Protein AF-A0A2P4YSV5-F1 (afdb_monomer_lite)

Sequence (198 aa):
MPSVVLLTTIDPTTNVVPIQNISSQTIAAQAEALELPLCLVAVGLGDEYASALRSGLHDIPKQLARKQKSANIRTQDNDVSTISSLVFGDLHLDDIRAWREQTFGMDYQLRFPIWKKDYVSELLPSLERLCIKTGANIYFSNVDKEHIAFEGSEPLWQIGDMFDWKFVQERNRVDSGQVDLMGECGEFHTCVKFPGMD

InterPro domains:
  IPR014729 Rossmann-like alpha/beta/alpha sandwich fold [G3DSA:3.40.50.620] (1-130)

Organism: NCBI:txid4796

Structure (mmCIF, N/CA/C/O backbone):
data_AF-A0A2P4YSV5-F1
#
_entry.id   AF-A0A2P4YSV5-F1
#
loop_
_atom_site.group_PDB
_atom_site.id
_atom_site.type_symbol
_atom_site.label_atom_id
_atom_site.label_alt_id
_atom_site.label_comp_id
_atom_site.label_asym_id
_atom_site.label_entity_id
_atom_site.label_seq_id
_atom_site.pdbx_PDB_ins_code
_atom_site.Cartn_x
_atom_site.Cartn_y
_atom_site.Cartn_z
_atom_site.occupancy
_atom_site.B_iso_or_equiv
_atom_site.auth_seq_id
_atom_site.auth_comp_id
_atom_site.auth_asym_id
_atom_site.auth_atom_id
_atom_site.pdbx_PDB_model_num
ATOM 1 N N . MET A 1 1 ? -20.558 2.960 15.926 1.00 51.59 1 MET A N 1
ATOM 2 C CA . MET A 1 1 ? -19.144 3.184 15.556 1.00 51.59 1 MET A CA 1
ATOM 3 C C . MET A 1 1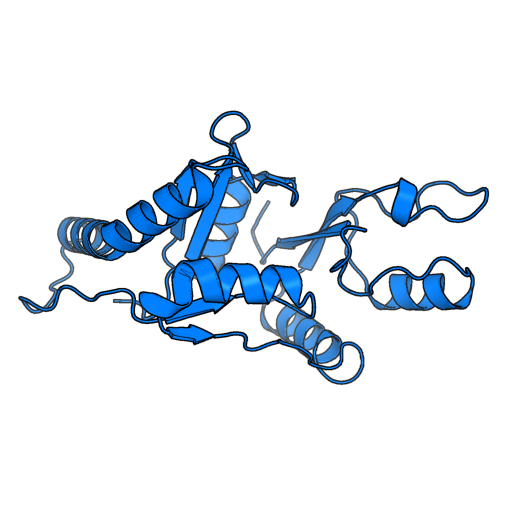 ? -18.992 2.893 14.073 1.00 51.59 1 MET A C 1
ATOM 5 O O . MET A 1 1 ? -19.746 2.044 13.604 1.00 51.59 1 MET A O 1
ATOM 9 N N . PRO A 1 2 ? -18.106 3.581 13.332 1.00 57.25 2 PRO A N 1
ATOM 10 C CA . PRO A 1 2 ? -17.773 3.155 11.975 1.00 57.25 2 PRO A CA 1
ATOM 11 C C . PRO A 1 2 ? -17.315 1.693 12.013 1.00 57.25 2 PRO A C 1
ATOM 13 O O . PRO A 1 2 ? -16.593 1.290 12.924 1.00 57.25 2 PRO A O 1
ATOM 16 N N . SER A 1 3 ? -17.780 0.891 11.057 1.00 83.25 3 SER A N 1
ATOM 17 C CA . SER A 1 3 ? -17.454 -0.538 10.964 1.00 83.25 3 SER A CA 1
ATOM 18 C C . SER A 1 3 ? -16.031 -0.797 10.462 1.00 83.25 3 SER A C 1
ATOM 20 O O . SER A 1 3 ? -15.619 -1.948 10.359 1.00 83.25 3 SER A O 1
ATOM 22 N N . VAL A 1 4 ? -15.302 0.264 10.109 1.00 91.31 4 VAL A N 1
ATOM 23 C CA . VAL A 1 4 ? -13.966 0.226 9.520 1.00 91.31 4 VAL A CA 1
ATOM 24 C C . VAL A 1 4 ? -13.093 1.265 10.214 1.00 91.31 4 VAL A C 1
ATOM 26 O O . VAL A 1 4 ? -13.538 2.375 10.507 1.00 91.31 4 VAL A O 1
ATOM 29 N N . VAL A 1 5 ? -11.848 0.881 10.469 1.00 94.06 5 VAL A N 1
ATOM 30 C CA . VAL A 1 5 ? -10.780 1.723 11.006 1.00 94.06 5 VAL A CA 1
ATOM 31 C C . VAL A 1 5 ? -9.558 1.489 10.134 1.00 94.06 5 VAL A C 1
ATOM 33 O O . VAL A 1 5 ? -9.259 0.345 9.793 1.00 94.06 5 VAL A O 1
ATOM 36 N N . LEU A 1 6 ? -8.857 2.562 9.786 1.00 96.25 6 LEU A N 1
ATOM 37 C CA . LEU A 1 6 ? -7.568 2.488 9.116 1.00 96.25 6 LEU A CA 1
ATOM 38 C C . LEU A 1 6 ? -6.472 2.294 10.165 1.00 96.25 6 LEU A C 1
ATOM 40 O O . LEU A 1 6 ? -6.473 2.966 11.198 1.00 96.25 6 LEU A O 1
ATOM 44 N N . LEU A 1 7 ? -5.536 1.387 9.900 1.00 95.94 7 LEU A N 1
ATOM 45 C CA . LEU A 1 7 ? -4.334 1.207 10.706 1.00 95.94 7 LEU A CA 1
ATOM 46 C C . LEU A 1 7 ? -3.116 1.327 9.801 1.00 95.94 7 LEU A C 1
ATOM 48 O O . LEU A 1 7 ? -3.023 0.616 8.803 1.00 95.94 7 LEU A O 1
ATOM 52 N N . THR A 1 8 ? -2.174 2.179 10.193 1.00 96.19 8 THR A N 1
ATOM 53 C CA . THR A 1 8 ? -0.913 2.364 9.471 1.00 96.19 8 THR A CA 1
ATOM 54 C C . THR A 1 8 ? 0.250 2.320 10.449 1.00 96.19 8 THR A C 1
ATOM 56 O O . THR A 1 8 ? 0.226 2.987 11.486 1.00 96.19 8 THR A O 1
ATOM 59 N N . THR A 1 9 ? 1.284 1.549 10.118 1.00 95.12 9 THR A N 1
ATOM 60 C CA . THR A 1 9 ? 2.558 1.593 10.838 1.00 95.12 9 THR A CA 1
ATOM 61 C C . THR A 1 9 ? 3.448 2.700 10.306 1.00 95.12 9 THR A C 1
ATOM 63 O O . THR A 1 9 ? 3.603 2.834 9.092 1.00 95.12 9 THR A O 1
ATOM 66 N N . ILE A 1 10 ? 4.053 3.460 11.212 1.00 96.06 10 ILE A N 1
ATOM 67 C CA . ILE A 1 10 ? 4.983 4.542 10.890 1.00 96.06 10 ILE A CA 1
ATOM 68 C C . ILE A 1 10 ? 6.315 4.297 11.588 1.00 96.06 10 ILE A C 1
ATOM 70 O O . ILE A 1 10 ? 6.347 3.870 12.744 1.00 96.06 10 ILE A O 1
ATOM 74 N N . ASP A 1 11 ? 7.411 4.593 10.901 1.00 94.56 11 ASP A N 1
ATOM 75 C CA . ASP A 1 11 ? 8.726 4.577 11.520 1.00 94.56 11 ASP A CA 1
ATOM 76 C C . ASP A 1 11 ? 8.809 5.700 12.577 1.00 94.56 11 ASP A C 1
ATOM 78 O O . ASP A 1 11 ? 8.516 6.860 12.268 1.00 94.56 11 ASP A O 1
ATOM 82 N N . PRO A 1 12 ? 9.192 5.393 13.830 1.00 92.69 12 PRO A N 1
ATOM 83 C CA . PRO A 1 12 ? 9.172 6.366 14.922 1.00 92.69 12 PRO A CA 1
ATOM 84 C C . PRO A 1 12 ? 10.220 7.478 14.781 1.00 92.69 12 PRO A C 1
ATOM 86 O O . PRO A 1 12 ? 10.097 8.509 15.440 1.00 92.69 12 PRO A O 1
ATOM 89 N N . THR A 1 13 ? 11.247 7.284 13.950 1.00 92.50 13 THR A N 1
ATOM 90 C CA . THR A 1 13 ? 12.349 8.240 13.780 1.00 92.50 13 THR A CA 1
ATOM 91 C C . THR A 1 13 ? 12.052 9.221 12.654 1.00 92.50 13 THR A C 1
ATOM 93 O O . THR A 1 13 ? 12.273 10.422 12.785 1.00 92.50 13 THR A O 1
ATOM 96 N N . THR A 1 14 ? 11.546 8.707 11.538 1.00 94.06 14 THR A N 1
ATOM 97 C CA . THR A 1 14 ? 11.330 9.458 10.295 1.00 94.06 14 THR A CA 1
ATOM 98 C C . THR A 1 14 ? 9.883 9.907 10.116 1.00 94.06 14 THR A C 1
ATOM 100 O O . THR A 1 14 ? 9.626 10.820 9.336 1.00 94.06 14 THR A O 1
ATOM 103 N N . ASN A 1 15 ? 8.942 9.318 10.864 1.00 94.25 15 ASN A N 1
ATOM 104 C CA . ASN A 1 15 ? 7.512 9.623 10.814 1.00 94.25 15 ASN A CA 1
ATOM 105 C C . ASN A 1 15 ? 6.882 9.386 9.422 1.00 94.25 15 ASN A C 1
ATOM 107 O O . ASN A 1 15 ? 5.919 10.054 9.029 1.00 94.25 15 ASN A O 1
ATOM 111 N N . VAL A 1 16 ? 7.427 8.417 8.680 1.00 95.75 16 VAL A N 1
ATOM 112 C CA . VAL A 1 16 ? 6.911 7.958 7.382 1.00 95.75 16 VAL A CA 1
ATOM 113 C C . VAL A 1 16 ? 6.516 6.486 7.446 1.00 95.75 16 VAL A C 1
ATOM 115 O O . VAL A 1 16 ? 6.988 5.734 8.299 1.00 95.75 16 VAL A O 1
ATOM 118 N N . VAL A 1 17 ? 5.657 6.059 6.526 1.00 96.19 17 VAL A N 1
ATOM 119 C CA . VAL A 1 17 ? 5.377 4.644 6.277 1.00 96.19 17 VAL A CA 1
ATOM 120 C C . VAL A 1 17 ? 6.639 4.003 5.688 1.00 96.19 17 VAL A C 1
ATOM 122 O O . VAL A 1 17 ? 7.075 4.439 4.613 1.00 96.19 17 VAL A O 1
ATOM 125 N N . PRO A 1 18 ? 7.237 2.992 6.352 1.00 92.88 18 PRO A N 1
ATOM 126 C CA . PRO A 1 18 ? 8.415 2.305 5.832 1.00 92.88 18 PRO A CA 1
ATOM 127 C C . PRO A 1 18 ? 8.166 1.772 4.422 1.00 92.88 18 PRO A C 1
ATOM 129 O O . PRO A 1 18 ? 7.051 1.350 4.114 1.00 92.88 18 PRO A O 1
ATOM 132 N N . ILE A 1 19 ? 9.206 1.769 3.582 1.00 91.56 19 ILE A N 1
ATOM 133 C CA . ILE A 1 19 ? 9.193 1.297 2.183 1.00 91.56 19 ILE A CA 1
ATOM 134 C C . ILE A 1 19 ? 8.378 2.201 1.233 1.00 91.56 19 ILE A C 1
ATOM 136 O O . ILE A 1 19 ? 8.881 2.598 0.186 1.00 91.56 19 ILE A O 1
ATOM 140 N N . GLN A 1 20 ? 7.164 2.607 1.608 1.00 94.69 20 GLN A N 1
ATOM 141 C CA . GLN A 1 20 ? 6.284 3.426 0.763 1.00 94.69 20 GLN A CA 1
ATOM 142 C C . GLN A 1 20 ? 6.668 4.911 0.734 1.00 94.69 20 GLN A C 1
ATOM 144 O O . GLN A 1 20 ? 6.271 5.616 -0.192 1.00 94.69 20 GLN A O 1
ATOM 149 N N . ASN A 1 21 ? 7.428 5.382 1.731 1.00 95.62 21 ASN A N 1
ATOM 150 C CA . ASN A 1 21 ? 7.896 6.767 1.851 1.00 95.62 21 ASN A CA 1
ATOM 151 C C . ASN A 1 21 ? 6.750 7.804 1.870 1.00 95.62 21 ASN A C 1
ATOM 153 O O . ASN A 1 21 ? 6.811 8.857 1.240 1.00 95.62 21 ASN A O 1
ATOM 157 N N . ILE A 1 22 ? 5.674 7.493 2.599 1.00 97.31 22 ILE A N 1
ATOM 158 C CA . ILE A 1 22 ? 4.504 8.371 2.752 1.00 97.31 22 ILE A CA 1
ATOM 159 C C . ILE A 1 22 ? 4.507 8.964 4.160 1.00 97.31 22 ILE A C 1
ATOM 161 O O . ILE A 1 22 ? 4.589 8.226 5.138 1.00 97.31 22 ILE A O 1
ATOM 165 N N . SER A 1 23 ? 4.400 10.288 4.284 1.00 96.62 23 SER A N 1
ATOM 166 C CA . SER A 1 23 ? 4.373 10.951 5.595 1.00 96.62 23 SER A CA 1
ATOM 167 C C . SER A 1 23 ? 3.112 10.600 6.393 1.00 96.62 23 SER A C 1
ATOM 169 O O . SER A 1 23 ? 2.032 10.420 5.821 1.00 96.62 23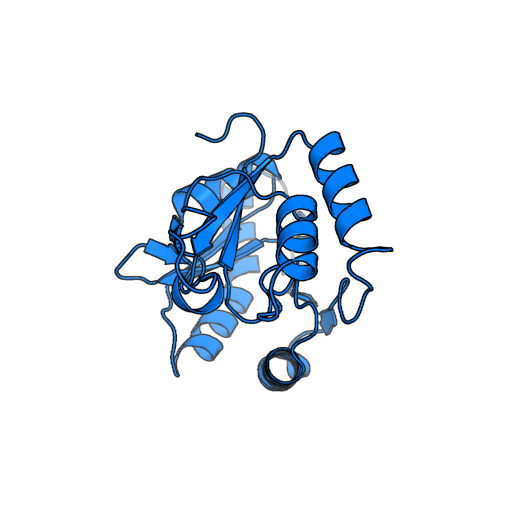 SER A O 1
ATOM 171 N N . SER A 1 24 ? 3.208 10.556 7.723 1.00 96.56 24 SER A N 1
ATOM 172 C CA . SER A 1 24 ? 2.028 10.328 8.567 1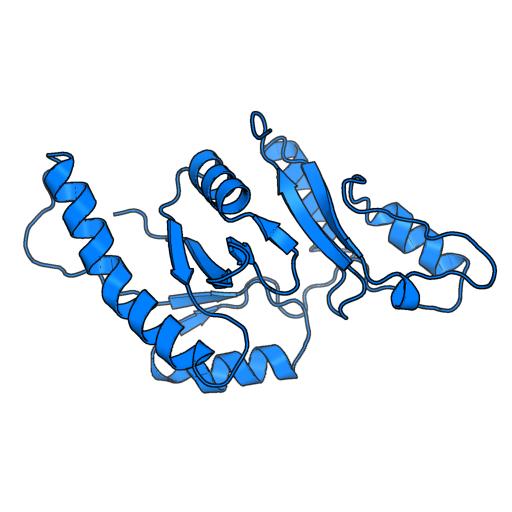.00 96.56 24 SER A CA 1
ATOM 173 C C . SER A 1 24 ? 0.968 11.430 8.435 1.00 96.56 24 SER A C 1
ATOM 175 O O . SER A 1 24 ? -0.220 11.148 8.590 1.00 96.56 24 SER A O 1
ATOM 177 N N . GLN A 1 25 ? 1.362 12.657 8.074 1.00 96.88 25 GLN A N 1
ATOM 178 C CA . GLN A 1 25 ? 0.440 13.750 7.753 1.00 96.88 25 GLN A CA 1
ATOM 179 C C . GLN A 1 25 ? -0.386 13.436 6.504 1.00 96.88 25 GLN A C 1
ATOM 181 O O . GLN A 1 25 ? -1.600 13.625 6.510 1.00 96.88 25 GLN A O 1
ATOM 186 N N . THR A 1 26 ? 0.245 12.898 5.457 1.00 97.56 26 THR A N 1
ATOM 187 C CA . THR A 1 26 ? -0.464 12.467 4.246 1.00 97.56 26 THR A CA 1
ATOM 188 C C . THR A 1 26 ? -1.445 11.336 4.555 1.00 97.56 26 THR A C 1
ATOM 190 O O . THR A 1 26 ? -2.587 11.389 4.110 1.00 97.56 26 THR A O 1
ATOM 193 N N . ILE A 1 27 ? -1.046 10.354 5.372 1.00 97.94 27 ILE A N 1
ATOM 194 C CA . ILE A 1 27 ? -1.937 9.269 5.821 1.00 97.94 27 ILE A CA 1
ATOM 195 C C . ILE A 1 27 ? -3.130 9.823 6.620 1.00 97.94 27 ILE A C 1
ATOM 197 O O . ILE A 1 27 ? -4.265 9.384 6.432 1.00 97.94 27 ILE A O 1
ATOM 201 N N . ALA A 1 28 ? -2.901 10.807 7.495 1.00 97.12 28 ALA A N 1
ATOM 202 C CA . ALA A 1 28 ? -3.970 11.469 8.240 1.00 97.12 28 ALA A CA 1
ATOM 203 C C . ALA A 1 28 ? -4.951 12.202 7.313 1.00 97.12 28 ALA A C 1
ATOM 205 O O . ALA A 1 28 ? -6.159 12.045 7.473 1.00 97.12 28 ALA A O 1
ATOM 206 N N . ALA A 1 29 ? -4.443 12.918 6.309 1.00 97.56 29 ALA A N 1
ATOM 207 C CA . ALA A 1 29 ? -5.268 13.602 5.316 1.00 97.56 29 ALA A CA 1
ATOM 208 C C . ALA A 1 29 ? -6.087 12.619 4.454 1.00 97.56 29 ALA A C 1
ATOM 210 O O . ALA A 1 29 ? -7.253 12.878 4.169 1.00 97.56 29 ALA A O 1
ATOM 211 N N . GLN A 1 30 ? -5.532 11.451 4.102 1.00 97.75 30 GLN A N 1
ATOM 212 C CA . GLN A 1 30 ? -6.290 10.385 3.429 1.00 97.75 30 GLN A CA 1
ATOM 213 C C . GLN A 1 30 ? -7.440 9.869 4.299 1.00 97.75 30 GLN A C 1
ATOM 215 O O . GLN A 1 30 ? -8.551 9.674 3.809 1.00 97.75 30 GLN A O 1
ATOM 220 N N . ALA A 1 31 ? -7.184 9.641 5.589 1.00 96.75 31 ALA A N 1
ATOM 221 C CA . ALA A 1 31 ? -8.209 9.180 6.518 1.00 96.75 31 ALA A CA 1
ATOM 222 C C . ALA A 1 31 ? -9.321 10.221 6.720 1.00 96.75 31 ALA A C 1
ATOM 224 O O . ALA A 1 31 ? -10.493 9.852 6.765 1.00 96.75 31 ALA A O 1
ATOM 225 N N . GLU A 1 32 ? -8.960 11.505 6.792 1.00 95.75 32 GLU A N 1
ATOM 226 C CA . GLU A 1 32 ? -9.906 12.620 6.866 1.00 95.75 32 GLU A CA 1
ATOM 227 C C . GLU A 1 32 ? -10.773 12.711 5.607 1.00 95.75 32 GLU A C 1
ATOM 229 O O . GLU A 1 32 ? -11.995 12.748 5.720 1.00 95.75 32 GLU A O 1
ATOM 234 N N . ALA A 1 33 ? -10.169 12.638 4.417 1.00 95.94 33 ALA A N 1
ATOM 235 C CA . ALA A 1 33 ? -10.897 12.648 3.146 1.00 95.94 33 ALA A CA 1
ATOM 236 C C . ALA A 1 33 ? -11.856 11.453 2.982 1.00 95.94 33 ALA A C 1
ATOM 238 O O . ALA A 1 33 ? -12.863 11.551 2.283 1.00 95.94 33 ALA A O 1
ATOM 239 N N . LEU A 1 34 ? -11.550 10.322 3.625 1.00 94.25 34 LEU A N 1
ATOM 240 C CA . LEU A 1 34 ? -12.406 9.133 3.663 1.00 94.25 34 LEU A CA 1
ATOM 241 C C . LEU A 1 34 ? -13.424 9.146 4.813 1.00 94.25 34 LEU A C 1
ATOM 243 O O . LEU A 1 34 ? -14.246 8.234 4.893 1.00 94.25 34 LEU A O 1
ATOM 247 N N . GLU A 1 35 ? -13.355 10.132 5.711 1.00 93.31 35 GLU A N 1
ATOM 248 C CA . GLU A 1 35 ? -14.136 10.203 6.951 1.00 93.31 35 GLU A CA 1
ATOM 249 C C . GLU A 1 35 ? -13.997 8.937 7.824 1.00 93.31 35 GLU A C 1
ATOM 251 O O . GLU A 1 35 ? -14.926 8.509 8.519 1.00 93.31 35 GLU A O 1
ATOM 256 N N . LEU A 1 36 ? -12.814 8.314 7.800 1.00 93.44 36 LEU A N 1
ATOM 257 C CA . LEU A 1 36 ? -12.521 7.092 8.543 1.00 93.44 36 LEU A CA 1
ATOM 258 C C . LEU A 1 36 ? -11.615 7.371 9.748 1.00 93.44 36 LEU A C 1
ATOM 260 O O . LEU A 1 36 ? -10.677 8.165 9.663 1.00 93.44 36 LEU A O 1
ATOM 264 N N . PRO A 1 37 ? -11.819 6.682 10.886 1.00 92.81 37 PRO A N 1
ATOM 265 C CA . PRO A 1 37 ? -10.862 6.743 11.977 1.00 92.81 37 PRO A CA 1
ATOM 266 C C . PRO A 1 37 ? -9.522 6.144 11.558 1.00 92.81 37 PRO A C 1
ATOM 268 O O . PRO A 1 37 ? -9.478 5.080 10.942 1.00 92.81 37 PRO A O 1
ATOM 271 N N . LEU A 1 38 ? -8.442 6.786 11.993 1.00 94.44 38 LEU A N 1
ATOM 272 C CA . LEU A 1 38 ? -7.074 6.334 11.784 1.00 94.44 38 LEU A CA 1
ATOM 273 C C . LEU A 1 38 ? -6.401 5.989 13.115 1.00 94.44 38 LEU A C 1
ATOM 275 O O . LEU A 1 38 ? -6.441 6.771 14.070 1.00 94.44 38 LEU A O 1
ATOM 279 N N . CYS A 1 39 ? -5.751 4.830 13.147 1.00 94.50 39 CYS A N 1
ATOM 280 C CA . CYS A 1 39 ? -4.812 4.410 14.173 1.00 94.50 39 CYS A CA 1
ATOM 281 C C . CYS A 1 39 ? -3.401 4.375 13.575 1.00 94.50 39 CYS A C 1
ATOM 283 O O . CYS A 1 39 ? -3.129 3.611 12.650 1.00 94.50 39 CYS A O 1
ATOM 285 N N . LEU A 1 40 ? -2.504 5.203 14.106 1.00 94.56 40 LEU A N 1
ATOM 286 C CA . LEU A 1 40 ? -1.087 5.165 13.761 1.00 94.56 40 LEU A CA 1
ATOM 287 C C . LEU A 1 40 ? -0.342 4.360 14.825 1.00 94.56 40 LEU A C 1
ATOM 289 O O . LEU A 1 40 ? -0.434 4.675 16.012 1.00 94.56 40 LEU A O 1
ATOM 293 N N . VAL A 1 41 ? 0.393 3.335 14.401 1.00 94.81 41 VAL A N 1
ATOM 294 C CA . VAL A 1 41 ? 1.236 2.513 15.279 1.00 94.81 41 VAL A CA 1
ATOM 295 C C . VAL A 1 41 ? 2.694 2.845 14.985 1.00 94.81 41 VAL A C 1
ATOM 297 O O . VAL A 1 41 ? 3.177 2.606 13.882 1.00 94.81 41 VAL A O 1
ATOM 300 N N . ALA A 1 42 ? 3.393 3.420 15.961 1.00 93.38 42 ALA A N 1
ATOM 301 C CA . ALA A 1 42 ? 4.804 3.763 15.821 1.00 93.38 42 ALA A CA 1
ATOM 302 C C . ALA A 1 42 ? 5.667 2.506 15.997 1.00 93.38 42 ALA A C 1
ATOM 304 O O . ALA A 1 42 ? 5.888 2.055 17.120 1.00 93.38 42 ALA A O 1
ATOM 305 N N . VAL A 1 43 ? 6.108 1.923 14.884 1.00 92.12 43 VAL A N 1
ATOM 306 C CA . VAL A 1 43 ? 6.979 0.746 14.846 1.00 92.12 43 VAL A CA 1
ATOM 307 C C . VAL A 1 43 ? 7.709 0.694 13.502 1.00 92.12 43 VAL A C 1
ATOM 309 O O . VAL A 1 43 ? 7.098 0.859 12.445 1.00 92.12 43 VAL A O 1
ATOM 312 N N . GLY A 1 44 ? 9.028 0.495 13.549 1.00 81.62 44 GLY A N 1
ATOM 313 C CA . GLY A 1 44 ? 9.847 0.267 12.358 1.00 81.62 44 GLY A CA 1
ATOM 314 C C . GLY A 1 44 ? 9.713 -1.164 11.824 1.00 81.62 44 GLY A C 1
ATOM 315 O O . GLY A 1 44 ? 8.940 -1.973 12.335 1.00 81.62 44 GLY A O 1
ATOM 316 N N . LEU A 1 45 ? 10.492 -1.496 10.795 1.00 80.06 45 LEU A N 1
ATOM 317 C CA . LEU A 1 45 ? 10.629 -2.885 10.343 1.00 80.06 45 LEU A CA 1
ATOM 318 C C . LEU A 1 45 ? 11.475 -3.681 11.353 1.00 80.06 45 LEU A C 1
ATOM 320 O O . LEU A 1 45 ? 12.462 -3.158 11.867 1.00 80.06 45 LEU A O 1
ATOM 324 N N . GLY A 1 46 ? 11.110 -4.938 11.621 1.00 85.69 46 GLY A N 1
ATOM 325 C CA . GLY A 1 46 ? 11.895 -5.841 12.473 1.00 85.69 46 GLY A CA 1
ATOM 326 C C . GLY A 1 46 ? 11.060 -6.719 13.405 1.00 85.69 46 GLY A C 1
ATOM 327 O O . GLY A 1 46 ? 9.837 -6.802 13.284 1.00 85.69 46 GLY A O 1
ATOM 328 N N . ASP A 1 47 ? 11.738 -7.363 14.356 1.00 83.88 47 ASP A N 1
ATOM 329 C CA . ASP A 1 47 ? 11.173 -8.411 15.222 1.00 83.88 47 ASP A CA 1
ATOM 330 C C . ASP A 1 47 ? 10.007 -7.930 16.107 1.00 83.88 47 ASP A C 1
ATOM 332 O O . ASP A 1 47 ? 9.113 -8.702 16.456 1.00 83.88 47 ASP A O 1
ATOM 336 N N . GLU A 1 48 ? 9.973 -6.638 16.440 1.00 89.06 48 GLU A N 1
ATOM 337 C CA . GLU A 1 48 ? 8.919 -6.033 17.264 1.00 89.06 48 GLU A CA 1
ATOM 338 C C . GLU A 1 48 ? 7.642 -5.699 16.476 1.00 89.06 48 GLU A C 1
ATOM 340 O O . GLU A 1 48 ? 6.610 -5.377 17.068 1.00 89.06 48 GLU A O 1
ATOM 345 N N . TYR A 1 49 ? 7.666 -5.801 15.142 1.00 90.19 49 TYR A N 1
ATOM 346 C CA . TYR A 1 49 ? 6.559 -5.375 14.284 1.00 90.19 49 TYR A CA 1
ATOM 347 C C . TYR A 1 49 ? 5.234 -6.050 14.669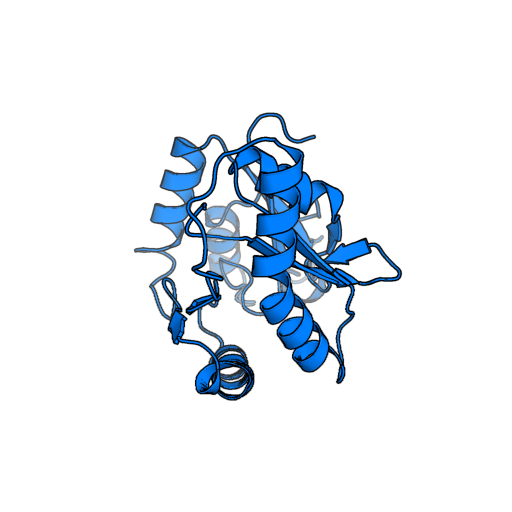 1.00 90.19 49 TYR A C 1
ATOM 349 O O . TYR A 1 49 ? 4.232 -5.390 14.953 1.00 90.19 49 TYR A O 1
ATOM 357 N N . ALA A 1 50 ? 5.225 -7.383 14.750 1.00 91.38 50 ALA A N 1
ATOM 358 C CA . ALA A 1 50 ? 4.005 -8.139 15.021 1.00 91.38 50 ALA A CA 1
ATOM 359 C C . ALA A 1 50 ? 3.439 -7.885 16.430 1.00 91.38 50 ALA A C 1
ATOM 361 O O . ALA A 1 50 ? 2.219 -7.829 16.606 1.00 91.38 50 ALA A O 1
ATOM 362 N N . SER A 1 51 ? 4.297 -7.731 17.445 1.00 92.62 51 SER A N 1
ATOM 363 C CA . SER A 1 51 ? 3.852 -7.468 18.820 1.00 92.62 51 SER A CA 1
ATOM 364 C C . SER A 1 51 ? 3.277 -6.054 18.960 1.00 92.62 51 SER A C 1
ATOM 366 O O . SER A 1 51 ? 2.238 -5.876 19.608 1.00 92.62 51 SER A O 1
ATOM 368 N N . ALA A 1 52 ? 3.874 -5.069 18.282 1.00 92.69 52 ALA A N 1
ATOM 369 C CA . ALA A 1 52 ? 3.364 -3.705 18.219 1.00 92.69 52 ALA A CA 1
ATOM 370 C C . ALA A 1 52 ? 1.993 -3.636 17.527 1.00 92.69 52 ALA A C 1
ATOM 372 O O . ALA A 1 52 ? 1.071 -3.026 18.073 1.00 92.69 52 ALA A O 1
ATOM 373 N N . LEU A 1 53 ? 1.809 -4.318 16.386 1.00 93.19 53 LEU A N 1
ATOM 374 C CA . LEU A 1 53 ? 0.501 -4.379 15.717 1.00 93.19 53 LEU A CA 1
ATOM 375 C C . LEU A 1 53 ? -0.571 -5.009 16.604 1.00 93.19 53 LEU A C 1
ATOM 377 O O . LEU A 1 53 ? -1.665 -4.458 16.702 1.00 93.19 53 LEU A O 1
ATOM 381 N N . ARG A 1 54 ? -0.279 -6.135 17.271 1.00 93.31 54 ARG A N 1
ATOM 382 C CA . ARG A 1 54 ? -1.251 -6.774 18.177 1.00 93.31 54 ARG A CA 1
ATOM 383 C C . ARG A 1 54 ? -1.673 -5.833 19.304 1.00 93.31 54 ARG A C 1
ATOM 385 O O . ARG A 1 54 ? -2.859 -5.748 19.617 1.00 93.31 54 ARG A O 1
ATOM 392 N N . SER A 1 55 ? -0.716 -5.098 19.865 1.00 91.75 55 SER A N 1
ATOM 393 C CA . SER A 1 55 ? -0.982 -4.110 20.914 1.00 91.75 55 SER A CA 1
ATOM 394 C C . SER A 1 55 ? -1.854 -2.964 20.387 1.00 91.75 55 SER A C 1
ATOM 396 O O . SER A 1 55 ? -2.865 -2.625 21.001 1.00 91.75 55 SER A O 1
ATOM 398 N N . GLY A 1 56 ? -1.532 -2.435 19.200 1.00 91.81 56 GLY A N 1
ATOM 399 C CA . GLY A 1 56 ? -2.329 -1.406 18.529 1.00 91.81 56 GLY A CA 1
ATOM 400 C C . GLY A 1 56 ? -3.768 -1.853 18.252 1.00 91.81 56 GLY A C 1
ATOM 401 O O . GLY A 1 56 ? -4.712 -1.158 18.623 1.00 91.81 56 GLY A O 1
ATOM 402 N N . LEU A 1 57 ? -3.949 -3.044 17.672 1.00 92.81 57 LEU A N 1
ATOM 403 C CA . LEU A 1 57 ? -5.262 -3.628 17.367 1.00 92.81 57 LEU A CA 1
ATOM 404 C C . LEU A 1 57 ? -6.132 -3.811 18.617 1.00 92.81 57 LEU A C 1
ATOM 406 O O . LEU A 1 57 ? -7.321 -3.490 18.592 1.00 92.81 57 LEU A O 1
ATOM 410 N N . HIS A 1 58 ? -5.540 -4.273 19.719 1.00 90.62 58 HIS A N 1
ATOM 411 C CA . HIS A 1 58 ? -6.236 -4.428 20.996 1.00 90.62 58 HIS A CA 1
ATOM 412 C C . HIS A 1 58 ? -6.691 -3.085 21.597 1.00 90.62 58 HIS A C 1
ATOM 414 O O . HIS A 1 58 ? -7.738 -3.009 22.250 1.00 90.62 58 HIS A O 1
ATOM 420 N N . ASP A 1 59 ? -5.934 -2.010 21.371 1.00 89.38 59 ASP A N 1
ATOM 421 C CA . ASP A 1 59 ? -6.207 -0.706 21.973 1.00 89.38 59 ASP A CA 1
ATOM 422 C C . ASP A 1 59 ? -7.162 0.174 21.150 1.00 89.38 59 ASP A C 1
ATOM 424 O O . ASP A 1 59 ? -7.818 1.050 21.728 1.00 89.38 59 ASP A O 1
ATOM 428 N N . ILE A 1 60 ? -7.314 -0.077 19.841 1.00 89.94 60 ILE A N 1
ATOM 429 C CA . ILE A 1 60 ? -8.207 0.677 18.938 1.00 89.94 60 ILE A CA 1
ATOM 430 C C . ILE A 1 60 ? -9.620 0.866 19.520 1.00 89.94 60 ILE A C 1
ATOM 432 O O . ILE A 1 60 ? -10.053 2.020 19.636 1.00 89.94 60 ILE A O 1
ATOM 436 N N . PRO A 1 61 ? -10.349 -0.187 19.951 1.00 86.94 61 PRO A N 1
ATOM 437 C CA . PRO A 1 61 ? -11.691 -0.028 20.512 1.00 86.94 61 PRO A CA 1
ATOM 438 C C . PRO A 1 61 ? -11.763 0.961 21.675 1.00 86.94 61 PRO A C 1
ATOM 440 O O . PRO A 1 61 ? -12.653 1.813 21.744 1.00 86.94 61 PRO A O 1
ATOM 443 N N . LYS A 1 62 ? -10.784 0.885 22.585 1.00 83.81 62 LYS A N 1
ATOM 444 C CA . LYS A 1 62 ? -10.713 1.748 23.768 1.00 83.81 62 LYS A CA 1
ATOM 445 C C . LYS A 1 62 ? -10.426 3.191 23.368 1.00 83.81 62 LYS A C 1
ATOM 447 O O . LYS A 1 62 ? -11.013 4.109 23.943 1.00 83.81 62 LYS A O 1
ATOM 452 N N . GLN A 1 63 ? -9.548 3.404 22.389 1.00 83.00 63 GLN A N 1
ATOM 453 C CA . GLN A 1 63 ? -9.225 4.737 21.877 1.00 83.00 63 GLN A CA 1
ATOM 454 C C . GLN A 1 63 ? -10.440 5.396 21.207 1.00 83.00 63 GLN A C 1
ATOM 456 O O . GLN A 1 63 ? -10.734 6.564 21.477 1.00 83.00 63 GLN A O 1
ATOM 461 N N . LEU A 1 64 ? -11.195 4.645 20.401 1.00 80.88 64 LEU A N 1
ATOM 462 C CA . LEU A 1 64 ? -12.404 5.146 19.742 1.00 80.88 64 LEU A CA 1
ATOM 463 C C . LEU A 1 64 ? -13.519 5.469 20.738 1.00 80.88 64 LEU A C 1
ATOM 465 O O . LEU A 1 64 ? -14.127 6.537 20.648 1.00 80.88 64 LEU A O 1
ATOM 469 N N . ALA A 1 65 ? -13.746 4.598 21.724 1.00 79.12 65 ALA A N 1
ATOM 470 C CA . ALA A 1 65 ? -14.734 4.836 22.772 1.00 79.12 65 ALA A CA 1
ATOM 471 C C . ALA A 1 65 ? -14.407 6.094 23.597 1.00 79.12 65 ALA A C 1
ATOM 473 O O . ALA A 1 65 ? -15.301 6.880 23.914 1.00 79.12 65 ALA A O 1
ATOM 474 N N . ARG A 1 66 ? -13.123 6.330 23.916 1.00 78.62 66 ARG A N 1
ATOM 475 C CA . ARG A 1 66 ? -12.680 7.556 24.606 1.00 78.62 66 ARG A CA 1
ATOM 476 C C . ARG A 1 66 ? -12.971 8.812 23.779 1.00 78.62 66 ARG A C 1
ATOM 478 O O . ARG A 1 66 ? -13.556 9.746 24.319 1.00 78.62 66 ARG A O 1
ATOM 485 N N . LYS A 1 67 ? -12.641 8.818 22.478 1.00 75.44 67 LYS A N 1
ATOM 486 C CA . LYS A 1 67 ? -12.939 9.953 21.580 1.00 75.44 67 LYS A CA 1
ATOM 487 C C . LYS A 1 67 ? -14.444 10.244 21.490 1.00 75.44 67 LYS A C 1
ATOM 489 O O . LYS A 1 67 ? -14.840 11.402 21.557 1.00 75.44 67 LYS A O 1
ATOM 494 N N . GLN A 1 68 ? -15.284 9.210 21.402 1.00 73.56 68 GLN A N 1
ATOM 495 C CA . GLN A 1 68 ? -16.747 9.364 21.338 1.00 73.56 68 GLN A CA 1
ATOM 496 C C . GLN A 1 68 ? -17.336 9.944 22.631 1.00 73.56 68 GLN A C 1
ATOM 498 O O . GLN A 1 68 ? -18.182 10.836 22.567 1.00 73.56 68 GLN A O 1
ATOM 503 N N . LYS A 1 69 ? -16.850 9.496 23.800 1.00 71.31 69 LYS A N 1
ATOM 504 C CA . LYS A 1 69 ? -17.247 10.058 25.102 1.00 71.31 69 LYS A CA 1
ATOM 505 C C . LYS A 1 69 ? -16.867 11.533 25.225 1.00 71.31 69 LYS A C 1
ATOM 507 O O . LYS A 1 69 ? -17.696 12.333 25.643 1.00 71.31 69 LYS A O 1
ATOM 512 N N . SER A 1 70 ? -15.651 11.904 24.819 1.00 71.69 70 SER A N 1
ATOM 513 C CA . SER A 1 70 ? -15.215 13.308 24.804 1.00 71.69 70 SER A CA 1
ATOM 514 C C . SER A 1 70 ? -16.031 14.186 23.846 1.00 71.69 70 SER A C 1
ATOM 516 O O . SER A 1 70 ? -16.149 15.382 24.085 1.00 71.69 70 SER A O 1
ATOM 518 N N . ALA A 1 71 ? -16.631 13.606 22.803 1.00 70.75 71 ALA A N 1
ATOM 519 C CA . ALA A 1 71 ? -17.500 14.303 21.855 1.00 70.75 71 ALA A CA 1
ATOM 520 C C . ALA A 1 71 ? -18.986 14.372 22.286 1.00 70.75 71 ALA A C 1
ATOM 522 O O . ALA A 1 71 ? -19.827 14.771 21.484 1.00 70.75 71 ALA A O 1
ATOM 523 N N . ASN A 1 72 ? -19.339 13.981 23.522 1.00 63.75 72 ASN A N 1
ATOM 524 C CA . ASN A 1 72 ? -20.726 13.907 24.021 1.00 63.75 72 ASN A CA 1
ATOM 525 C C . ASN A 1 72 ? -21.674 13.038 23.163 1.00 63.75 72 ASN A C 1
ATOM 527 O O . ASN A 1 72 ? -22.897 13.201 23.202 1.00 63.75 72 ASN A O 1
ATOM 531 N N . ILE A 1 73 ? -21.137 12.072 22.412 1.00 64.62 73 ILE A N 1
ATOM 532 C CA . ILE A 1 73 ? -21.945 11.132 21.631 1.00 64.62 73 ILE A CA 1
ATOM 533 C C . ILE A 1 73 ? -22.482 10.055 22.583 1.00 64.62 73 ILE A C 1
ATOM 535 O O . ILE A 1 73 ? -21.714 9.310 23.191 1.00 64.62 73 ILE A O 1
ATOM 539 N N . ARG A 1 74 ? -23.814 9.960 22.722 1.00 55.25 74 ARG A N 1
ATOM 540 C CA . ARG A 1 74 ? -24.478 8.907 23.510 1.00 55.25 74 ARG A CA 1
ATOM 541 C C . ARG A 1 74 ? -24.280 7.548 22.836 1.00 55.25 74 ARG A C 1
ATOM 543 O O . ARG A 1 74 ? -24.990 7.211 21.893 1.00 55.25 74 ARG A O 1
ATOM 550 N N . THR A 1 75 ? -23.337 6.758 23.329 1.00 54.22 75 THR A N 1
ATOM 551 C CA . THR A 1 75 ? -23.213 5.334 22.997 1.00 54.22 75 THR A CA 1
ATOM 552 C C . THR A 1 75 ? -24.051 4.520 23.980 1.00 54.22 75 THR A C 1
ATOM 554 O O . THR A 1 75 ? -23.934 4.740 25.185 1.00 54.22 75 THR A O 1
ATOM 557 N N . GLN A 1 76 ? -24.895 3.602 23.495 1.00 54.53 76 GLN A N 1
ATOM 558 C CA . GLN A 1 76 ? -25.513 2.593 24.364 1.00 54.53 76 GLN A CA 1
ATOM 559 C C . GLN A 1 76 ? -24.419 1.798 25.094 1.00 54.53 76 GLN A C 1
ATOM 561 O O . GLN A 1 76 ? -23.386 1.475 24.508 1.00 54.53 76 GLN A O 1
ATOM 566 N N . ASP A 1 77 ? -24.645 1.549 26.383 1.00 48.97 77 ASP A N 1
ATOM 567 C CA . ASP A 1 77 ? -23.721 0.864 27.284 1.00 48.97 77 ASP A CA 1
ATOM 568 C C . ASP A 1 77 ? -23.361 -0.564 26.820 1.00 48.97 77 ASP A C 1
ATOM 570 O O . ASP A 1 77 ? -24.208 -1.316 26.343 1.00 48.97 77 ASP A O 1
ATOM 574 N N . ASN A 1 78 ? -22.109 -0.938 27.111 1.00 47.88 78 ASN A N 1
ATOM 575 C CA . ASN A 1 78 ? -21.599 -2.295 27.374 1.00 47.88 78 ASN A CA 1
ATOM 576 C C . ASN A 1 78 ? -21.177 -3.259 26.257 1.00 47.88 78 ASN A C 1
ATOM 578 O O . ASN A 1 78 ? -20.733 -4.349 26.614 1.00 47.88 78 ASN A O 1
ATOM 582 N N . ASP A 1 79 ? -21.151 -2.889 24.976 1.00 53.56 79 ASP A N 1
ATOM 583 C CA . ASP A 1 79 ? -20.449 -3.726 23.985 1.00 53.56 79 ASP A CA 1
ATOM 584 C C . ASP A 1 79 ? -19.095 -3.106 23.622 1.00 53.56 79 ASP A C 1
ATOM 586 O O . ASP A 1 79 ? -19.005 -2.119 22.885 1.00 53.56 79 ASP A O 1
ATOM 590 N N . VAL A 1 80 ? -18.014 -3.639 24.203 1.00 55.69 80 VAL A N 1
ATOM 591 C CA . VAL A 1 80 ? -16.654 -3.279 23.784 1.00 55.69 80 VAL A CA 1
ATOM 592 C C . VAL A 1 80 ? -16.460 -3.895 22.407 1.00 55.69 80 VAL A C 1
ATOM 594 O O . VAL A 1 80 ? -16.056 -5.047 22.297 1.00 55.69 80 VAL A O 1
ATOM 597 N N . SER A 1 81 ? -16.782 -3.146 21.352 1.00 67.19 81 SER A N 1
ATOM 598 C CA . SER A 1 81 ? -16.624 -3.646 19.987 1.00 67.19 81 SER A CA 1
ATOM 599 C C . SER A 1 81 ? -15.173 -4.037 19.746 1.00 67.19 81 SER A C 1
ATOM 601 O O . SER A 1 81 ? -14.284 -3.195 19.802 1.00 67.19 81 SER A O 1
ATOM 603 N N . THR A 1 82 ? -14.925 -5.316 19.498 1.00 82.25 82 THR A N 1
ATOM 604 C CA . THR A 1 82 ? -13.601 -5.834 19.166 1.00 82.25 82 THR A CA 1
ATOM 605 C C . THR A 1 82 ? -13.352 -5.734 17.664 1.00 82.25 82 THR A C 1
ATOM 607 O O . THR A 1 82 ? -14.283 -5.664 16.858 1.00 82.25 82 THR A O 1
ATOM 610 N N . ILE A 1 83 ? -12.079 -5.727 17.268 1.00 91.44 83 ILE A N 1
ATOM 611 C CA . ILE A 1 83 ? -11.715 -5.904 15.862 1.00 91.44 83 ILE A CA 1
ATOM 612 C C . ILE A 1 83 ? -11.904 -7.382 15.522 1.00 91.44 83 ILE A C 1
ATOM 614 O O . ILE A 1 83 ? -11.223 -8.235 16.080 1.00 91.44 83 ILE A O 1
ATOM 618 N N . SER A 1 84 ? -12.844 -7.688 14.630 1.00 92.00 84 SER A N 1
ATOM 619 C CA . SER A 1 84 ? -13.159 -9.067 14.231 1.00 92.00 84 SER A CA 1
ATOM 620 C C . SER A 1 84 ? -12.425 -9.515 12.969 1.00 92.00 84 SER A C 1
ATOM 622 O O . SER A 1 84 ? -12.265 -10.712 12.731 1.00 92.00 84 SER A O 1
ATOM 624 N N . SER A 1 85 ? -12.014 -8.570 12.121 1.00 95.31 85 SER A N 1
ATOM 625 C CA . SER A 1 85 ? -11.407 -8.856 10.824 1.00 95.31 85 SER A CA 1
ATOM 626 C C . SER A 1 85 ? -10.277 -7.890 10.498 1.00 95.31 85 SER A C 1
ATOM 628 O O . SER A 1 85 ? -10.366 -6.705 10.815 1.00 95.31 85 SER A O 1
ATOM 630 N N . LEU A 1 86 ? -9.262 -8.396 9.797 1.00 97.31 86 LEU A N 1
ATOM 631 C CA . LEU A 1 86 ? -8.211 -7.598 9.168 1.00 97.31 86 LEU A CA 1
ATOM 632 C C . LEU A 1 86 ? -8.347 -7.705 7.650 1.00 97.31 86 LEU A C 1
ATOM 634 O O . LEU A 1 86 ? -8.535 -8.800 7.118 1.00 97.31 86 LEU A O 1
ATOM 638 N N . VAL A 1 87 ? -8.268 -6.571 6.959 1.00 98.00 87 VAL A N 1
ATOM 639 C CA . VAL A 1 87 ? -8.375 -6.496 5.498 1.00 98.00 87 VAL A CA 1
ATOM 640 C C . VAL A 1 87 ? -7.036 -6.037 4.940 1.00 98.00 87 VAL A C 1
ATOM 642 O O . VAL A 1 87 ? -6.550 -4.977 5.326 1.00 98.00 87 VAL A O 1
ATOM 645 N N . PHE A 1 88 ? -6.457 -6.817 4.031 1.00 97.81 88 PHE A N 1
ATOM 646 C CA . PHE A 1 88 ? -5.173 -6.514 3.404 1.00 97.81 88 PHE A CA 1
ATOM 647 C C . PHE A 1 88 ? -5.335 -6.290 1.904 1.00 97.81 88 PHE A C 1
ATOM 649 O O . PHE A 1 88 ? -6.104 -6.988 1.242 1.00 97.81 88 PHE A O 1
ATOM 656 N N . GLY A 1 89 ? -4.593 -5.318 1.379 1.00 96.12 89 GLY A N 1
ATOM 657 C CA . GLY A 1 89 ? -4.527 -5.000 -0.047 1.00 96.12 89 GLY A CA 1
ATOM 658 C C . GLY A 1 89 ? -3.498 -5.828 -0.818 1.00 96.12 89 GLY A C 1
ATOM 659 O O . GLY A 1 89 ? -2.992 -5.332 -1.812 1.00 96.12 89 GLY A O 1
ATOM 660 N N . ASP A 1 90 ? -3.151 -7.030 -0.352 1.00 97.62 90 ASP A N 1
ATOM 661 C CA . ASP A 1 90 ? -2.148 -7.878 -1.011 1.00 97.62 90 ASP A CA 1
ATOM 662 C C . ASP A 1 90 ? -2.637 -8.315 -2.403 1.00 97.62 90 ASP A C 1
ATOM 664 O O . ASP A 1 90 ? -3.797 -8.732 -2.546 1.00 97.62 90 ASP A O 1
ATOM 668 N N . LEU A 1 91 ? -1.758 -8.254 -3.410 1.00 97.56 91 LEU A N 1
ATOM 669 C CA . LEU A 1 91 ? -2.115 -8.547 -4.798 1.00 97.56 91 LEU A CA 1
ATOM 670 C C . LEU A 1 91 ? -1.839 -10.009 -5.140 1.00 97.56 91 LEU A C 1
ATOM 672 O O . LEU A 1 91 ? -2.779 -10.730 -5.492 1.00 97.56 91 LEU A O 1
ATOM 676 N N . HIS A 1 92 ? -0.590 -10.475 -5.024 1.00 97.00 92 HIS A N 1
ATOM 677 C CA . HIS A 1 92 ? -0.255 -11.853 -5.422 1.00 97.00 92 HIS A CA 1
ATOM 678 C C . HIS A 1 92 ? 0.952 -12.510 -4.737 1.00 97.00 92 HIS A C 1
ATOM 680 O O . HIS A 1 92 ? 1.125 -13.717 -4.923 1.00 97.00 92 HIS A O 1
ATOM 686 N N . LEU A 1 93 ? 1.721 -11.799 -3.903 1.00 97.31 93 LEU A N 1
ATOM 687 C CA . LEU A 1 93 ? 2.896 -12.365 -3.222 1.00 97.31 93 LEU A CA 1
ATOM 688 C C . LEU A 1 93 ? 2.528 -13.397 -2.146 1.00 97.31 93 LEU A C 1
ATOM 690 O O . LEU A 1 93 ? 2.060 -13.064 -1.050 1.00 97.31 93 LEU A O 1
ATOM 694 N N . ASP A 1 94 ? 2.700 -14.681 -2.483 1.00 97.62 94 ASP A N 1
ATOM 695 C CA . ASP A 1 94 ? 2.292 -15.818 -1.645 1.00 97.62 94 ASP A CA 1
ATOM 696 C C . ASP A 1 94 ? 3.014 -15.831 -0.281 1.00 97.62 94 ASP A C 1
ATOM 698 O O . ASP A 1 94 ? 2.409 -16.198 0.727 1.00 97.62 94 ASP A O 1
ATOM 702 N N . ASP A 1 95 ? 4.271 -15.390 -0.217 1.00 97.31 95 ASP A N 1
ATOM 703 C CA . ASP A 1 95 ? 5.066 -15.308 1.013 1.00 97.31 95 ASP A CA 1
ATOM 704 C C . ASP A 1 95 ? 4.546 -14.234 1.982 1.00 97.31 95 ASP A C 1
ATOM 706 O O . ASP A 1 95 ? 4.374 -14.512 3.173 1.00 97.31 95 ASP A O 1
ATOM 710 N N . ILE A 1 96 ? 4.209 -13.043 1.478 1.00 95.12 96 ILE A N 1
ATOM 711 C CA . ILE A 1 96 ? 3.610 -11.963 2.273 1.00 95.12 96 ILE A CA 1
ATOM 712 C C . ILE A 1 96 ? 2.266 -12.407 2.841 1.00 95.12 96 ILE A C 1
ATOM 714 O O . ILE A 1 96 ? 2.011 -12.264 4.043 1.00 95.12 96 ILE A O 1
ATOM 718 N N . ARG A 1 97 ? 1.416 -13.009 2.006 1.00 97.50 97 ARG A N 1
ATOM 719 C CA . ARG A 1 97 ? 0.124 -13.517 2.464 1.00 97.50 97 ARG A CA 1
ATOM 720 C C . ARG A 1 97 ? 0.290 -14.612 3.521 1.00 97.50 97 ARG A C 1
ATOM 722 O O . ARG A 1 97 ? -0.373 -14.548 4.559 1.00 97.50 97 ARG A O 1
ATOM 729 N N . ALA A 1 98 ? 1.170 -15.588 3.288 1.00 98.06 98 ALA A N 1
ATOM 730 C CA . ALA A 1 98 ? 1.436 -16.670 4.234 1.00 98.06 98 ALA A CA 1
ATOM 731 C C . ALA A 1 98 ? 1.935 -16.128 5.581 1.00 98.06 98 ALA A C 1
ATOM 733 O O . ALA A 1 98 ? 1.469 -16.563 6.637 1.00 98.06 98 ALA A O 1
ATOM 734 N N . TRP A 1 99 ? 2.814 -15.122 5.556 1.00 96.38 99 TRP A N 1
ATOM 735 C CA . TRP A 1 99 ? 3.270 -14.444 6.764 1.00 96.38 99 TRP A CA 1
ATOM 736 C C . TRP A 1 99 ? 2.109 -13.793 7.529 1.00 96.38 99 TRP A C 1
ATOM 738 O O . TRP A 1 99 ? 2.021 -13.941 8.752 1.00 96.38 99 TRP A O 1
ATOM 748 N N . ARG A 1 100 ? 1.169 -13.122 6.847 1.00 96.94 100 ARG A N 1
ATOM 749 C CA . ARG A 1 100 ? -0.011 -12.523 7.501 1.00 96.94 100 ARG A CA 1
ATOM 750 C C . ARG A 1 100 ? -0.935 -13.572 8.106 1.00 96.94 100 ARG A C 1
ATOM 752 O O . ARG A 1 100 ? -1.408 -13.385 9.227 1.00 96.94 100 ARG A O 1
ATOM 759 N N . GLU A 1 101 ? -1.182 -14.663 7.387 1.00 97.94 101 GLU A N 1
ATOM 760 C CA . GLU A 1 101 ? -1.993 -15.790 7.857 1.00 97.94 101 GLU A CA 1
ATOM 761 C C . GLU A 1 101 ? -1.376 -16.441 9.098 1.00 97.94 101 GLU A C 1
ATOM 763 O O . GLU A 1 101 ? -2.069 -16.622 10.100 1.00 97.94 101 GLU A O 1
ATOM 768 N N . GLN A 1 102 ? -0.066 -16.689 9.086 1.00 97.19 102 GLN A N 1
ATOM 769 C CA . GLN A 1 102 ? 0.657 -17.213 10.243 1.00 97.19 102 GLN A CA 1
ATOM 770 C C . GLN A 1 102 ? 0.649 -16.234 11.426 1.00 97.19 102 GLN A C 1
ATOM 772 O O . GLN A 1 102 ? 0.527 -16.648 12.579 1.00 97.19 102 GLN A O 1
ATOM 777 N N . THR A 1 103 ? 0.779 -14.936 11.155 1.00 95.38 103 THR A N 1
ATOM 778 C CA . THR A 1 103 ? 0.911 -13.914 12.199 1.00 95.38 103 THR A CA 1
ATOM 779 C C . THR A 1 103 ? -0.429 -13.576 12.852 1.00 95.38 103 THR A C 1
ATOM 781 O O . THR A 1 103 ? -0.490 -13.420 14.070 1.00 95.38 103 THR A O 1
ATOM 784 N N . PHE A 1 104 ? -1.510 -13.465 12.080 1.00 96.31 104 PHE A N 1
ATOM 785 C CA . PHE A 1 104 ? -2.783 -12.914 12.563 1.00 96.31 104 PHE A CA 1
ATOM 786 C C . PHE A 1 104 ? -3.977 -13.864 12.429 1.00 96.31 104 PHE A C 1
ATOM 788 O O . PHE A 1 104 ? -5.024 -13.594 13.014 1.00 96.31 104 PHE A O 1
ATOM 795 N N . GLY A 1 105 ? -3.852 -14.969 11.688 1.00 96.75 105 GLY A N 1
ATOM 796 C CA . GLY A 1 105 ? -4.980 -15.845 11.349 1.00 96.75 105 GLY A CA 1
ATOM 797 C C . GLY A 1 105 ? -5.574 -16.623 12.525 1.00 96.75 105 GLY A C 1
ATOM 798 O O . GLY A 1 105 ? -6.697 -17.108 12.421 1.00 96.75 105 GLY A O 1
ATOM 799 N N . MET A 1 106 ? -4.854 -16.725 13.647 1.00 94.25 106 MET A N 1
ATOM 800 C CA . MET A 1 106 ? -5.394 -17.294 14.890 1.00 94.25 106 MET A CA 1
ATOM 801 C C . MET A 1 106 ? -6.291 -16.313 15.653 1.00 94.25 106 MET A C 1
ATOM 803 O O . MET A 1 106 ? -7.206 -16.746 16.350 1.00 94.25 106 MET A O 1
ATOM 807 N N . ASP A 1 107 ? -6.033 -15.010 15.515 1.00 94.19 107 ASP A N 1
ATOM 808 C CA . ASP A 1 107 ? -6.656 -13.959 16.324 1.00 94.19 107 ASP A CA 1
ATOM 809 C C . ASP A 1 107 ? -7.803 -13.254 15.574 1.00 94.19 107 ASP A C 1
ATOM 811 O O . ASP A 1 107 ? -8.755 -12.778 16.193 1.00 94.19 107 ASP A O 1
ATOM 815 N N . TYR A 1 108 ? -7.730 -13.185 14.237 1.00 95.69 108 TYR A N 1
ATOM 816 C CA . TYR A 1 108 ? -8.640 -12.393 13.407 1.00 95.69 108 TYR A CA 1
ATOM 817 C C . TYR A 1 108 ? -9.071 -13.125 12.137 1.00 95.69 108 TYR A C 1
ATOM 819 O O . TYR A 1 108 ? -8.312 -13.887 11.537 1.00 95.69 108 TYR A O 1
ATOM 827 N N . GLN A 1 109 ? -10.269 -12.802 11.639 1.00 97.31 109 GLN A N 1
ATOM 828 C CA . GLN A 1 109 ? -10.653 -13.194 10.287 1.00 97.31 109 GLN A CA 1
ATOM 829 C C . GLN A 1 109 ? -9.906 -12.338 9.256 1.00 97.31 109 GLN A C 1
ATOM 831 O O . GLN A 1 109 ? -10.144 -11.136 9.142 1.00 97.31 109 GLN A O 1
ATOM 836 N N . LEU A 1 110 ? -9.032 -12.954 8.462 1.00 98.25 110 LEU A N 1
ATOM 837 C CA . LEU A 1 110 ? -8.287 -12.233 7.429 1.00 98.25 110 LEU A CA 1
ATOM 838 C C . LEU A 1 110 ? -9.081 -12.172 6.120 1.00 98.25 110 LEU A C 1
ATOM 840 O O . LEU A 1 110 ? -9.729 -13.142 5.713 1.00 98.25 110 LEU A O 1
ATOM 844 N N . ARG A 1 111 ? -9.048 -11.018 5.455 1.00 98.38 111 ARG A N 1
ATOM 845 C CA . ARG A 1 111 ? -9.728 -10.758 4.182 1.00 98.38 111 ARG A CA 1
ATOM 846 C C . ARG A 1 111 ? -8.731 -10.190 3.175 1.00 98.38 111 ARG A C 1
ATOM 848 O O . ARG A 1 111 ? -8.068 -9.198 3.456 1.00 98.38 111 ARG A O 1
ATOM 855 N N . PHE A 1 112 ? -8.707 -10.780 1.983 1.00 98.31 112 PHE A N 1
ATOM 856 C CA . PHE A 1 112 ? -7.837 -10.382 0.874 1.00 98.31 112 PHE A CA 1
ATOM 857 C C . PHE A 1 112 ? -8.687 -10.109 -0.377 1.00 98.31 112 PHE A C 1
ATOM 859 O O . PHE A 1 112 ? -8.768 -10.949 -1.273 1.00 98.31 112 PHE A O 1
ATOM 866 N N . PRO A 1 113 ? -9.430 -8.987 -0.416 1.00 97.62 113 PRO A N 1
ATOM 867 C CA . PRO A 1 113 ? -10.468 -8.742 -1.420 1.00 97.62 113 PRO A CA 1
ATOM 868 C C . PRO A 1 113 ? -9.948 -8.622 -2.856 1.00 97.62 113 PRO A C 1
ATOM 870 O O . PRO A 1 113 ? -10.753 -8.731 -3.783 1.00 97.62 113 PRO A O 1
ATOM 873 N N . ILE A 1 114 ? -8.645 -8.383 -3.042 1.00 97.25 114 ILE A N 1
ATOM 874 C CA . ILE A 1 114 ? -8.023 -8.206 -4.360 1.00 97.25 114 ILE A CA 1
ATOM 875 C C . ILE A 1 114 ? -7.005 -9.287 -4.740 1.00 97.25 114 ILE A C 1
ATOM 877 O O . ILE A 1 114 ? -6.387 -9.204 -5.797 1.00 97.25 114 ILE A O 1
ATOM 881 N N . TRP A 1 115 ? -6.895 -10.335 -3.925 1.00 98.31 115 TRP A N 1
ATOM 882 C CA . TRP A 1 115 ? -5.924 -11.406 -4.111 1.00 98.31 115 TRP A CA 1
ATOM 883 C C . TRP A 1 115 ? -6.095 -12.165 -5.428 1.00 98.31 115 TRP A C 1
ATOM 885 O O . TRP A 1 115 ? -7.180 -12.686 -5.703 1.00 98.31 115 TRP A O 1
ATOM 895 N N . LYS A 1 116 ? -5.003 -12.292 -6.192 1.00 97.69 116 LYS A N 1
ATOM 896 C CA . LYS A 1 116 ? -4.914 -13.011 -7.478 1.00 97.69 116 LYS A CA 1
ATOM 897 C C . LYS A 1 116 ? -5.994 -12.598 -8.485 1.00 97.69 116 LYS A C 1
ATOM 899 O O . LYS A 1 116 ? -6.372 -13.383 -9.354 1.00 97.69 116 LYS A O 1
ATOM 904 N N . LYS A 1 117 ? -6.496 -11.366 -8.368 1.00 98.25 117 LYS A N 1
ATOM 905 C CA . LYS A 1 117 ? -7.360 -10.762 -9.379 1.00 98.25 117 LYS A CA 1
ATOM 906 C C . LYS A 1 117 ? -6.528 -10.284 -10.553 1.00 98.25 117 LYS A C 1
ATOM 908 O O . LYS A 1 117 ? -5.410 -9.806 -10.381 1.00 98.25 117 LYS A O 1
ATOM 913 N N . ASP A 1 118 ? -7.096 -10.394 -11.743 1.00 97.94 118 ASP A N 1
ATOM 914 C CA . ASP A 1 118 ? -6.404 -9.984 -12.955 1.00 97.94 118 ASP A CA 1
ATOM 915 C C . ASP A 1 118 ? -6.243 -8.458 -13.007 1.00 97.94 118 ASP A C 1
ATOM 917 O O . ASP A 1 118 ? -7.192 -7.694 -12.795 1.00 97.94 118 ASP A O 1
ATOM 921 N N . TYR A 1 119 ? -5.027 -8.004 -13.300 1.00 97.06 119 TYR A N 1
ATOM 922 C CA . TYR A 1 119 ? -4.711 -6.580 -13.305 1.00 97.06 119 TYR A CA 1
ATOM 923 C C . TYR A 1 119 ? -5.461 -5.836 -14.408 1.00 97.06 119 TYR A C 1
ATOM 925 O O . TYR A 1 119 ? -6.106 -4.821 -14.148 1.00 97.06 119 TYR A O 1
ATOM 933 N N . VAL A 1 120 ? -5.385 -6.339 -15.640 1.00 95.88 120 VAL A N 1
ATOM 934 C CA . VAL A 1 120 ? -5.802 -5.601 -16.840 1.00 95.88 120 VAL A CA 1
ATOM 935 C C . VAL A 1 120 ? -7.317 -5.633 -17.021 1.00 95.88 120 VAL A C 1
ATOM 937 O O . VAL A 1 120 ? -7.918 -4.633 -17.407 1.00 95.88 120 VAL A O 1
ATOM 940 N N . SER A 1 121 ? -7.944 -6.772 -16.743 1.00 97.06 121 SER A N 1
ATOM 941 C CA . SER A 1 121 ? -9.378 -6.980 -16.936 1.00 97.06 121 SER A CA 1
ATOM 942 C C . SER A 1 121 ? -10.220 -6.618 -15.710 1.00 97.06 121 SER A C 1
ATOM 944 O O . SER A 1 121 ? -11.405 -6.319 -15.877 1.00 97.06 121 SER A O 1
ATOM 946 N N . GLU A 1 122 ? -9.642 -6.576 -14.500 1.00 97.94 122 GLU A N 1
ATOM 947 C CA . GLU A 1 122 ? -10.400 -6.318 -13.268 1.00 97.94 122 GLU A CA 1
ATOM 948 C C . GLU A 1 122 ? -9.864 -5.149 -12.428 1.00 97.94 122 GLU A C 1
ATOM 950 O O . GLU A 1 122 ? -10.601 -4.177 -12.208 1.00 97.94 122 GLU A O 1
ATOM 955 N N . LEU A 1 123 ? -8.623 -5.221 -11.932 1.00 98.00 123 LEU A N 1
ATOM 956 C CA . LEU A 1 123 ? -8.134 -4.280 -10.914 1.00 98.00 123 LEU A CA 1
ATOM 957 C C . LEU A 1 123 ? -7.921 -2.865 -11.456 1.00 98.00 123 LEU A C 1
ATOM 959 O O . LEU A 1 123 ? -8.484 -1.920 -10.904 1.00 98.00 123 LEU A O 1
ATOM 963 N N . LEU A 1 124 ? -7.172 -2.710 -12.548 1.00 97.81 124 LEU A N 1
ATOM 964 C CA . LEU A 1 124 ? -6.852 -1.405 -13.133 1.00 97.81 124 LEU A CA 1
ATOM 965 C C . LEU A 1 124 ? -8.112 -0.676 -13.638 1.00 97.81 124 LEU A C 1
ATOM 967 O O . LEU A 1 124 ? -8.298 0.485 -13.269 1.00 97.81 124 LEU A O 1
ATOM 971 N N . PRO A 1 125 ? -9.067 -1.330 -14.340 1.00 97.31 125 PRO A N 1
ATOM 972 C CA . PRO A 1 125 ? -10.348 -0.695 -14.658 1.00 97.31 125 PRO A CA 1
ATOM 973 C C . PRO A 1 125 ? -11.152 -0.292 -13.415 1.00 97.31 125 PRO A C 1
ATOM 975 O O . PRO A 1 125 ? -11.884 0.699 -13.436 1.00 97.31 125 PRO A O 1
ATOM 978 N N . SER A 1 126 ? -11.070 -1.064 -12.327 1.00 97.50 126 SER A N 1
ATOM 979 C CA . SER A 1 126 ? -11.740 -0.720 -11.067 1.00 97.50 126 SER A CA 1
ATOM 980 C C . SER A 1 126 ? -11.095 0.490 -10.395 1.00 97.50 126 SER A C 1
ATOM 982 O O . SER A 1 126 ? -11.821 1.356 -9.907 1.00 97.50 126 SER A O 1
ATOM 984 N N . LEU A 1 127 ? -9.765 0.577 -10.423 1.00 97.38 127 LEU A N 1
ATOM 985 C CA . LEU A 1 127 ? -8.996 1.712 -9.923 1.00 97.38 127 LEU A CA 1
ATOM 986 C C . LEU A 1 127 ? -9.338 2.995 -10.688 1.00 97.38 127 LEU A C 1
ATOM 988 O O . LEU A 1 127 ? -9.684 3.992 -10.063 1.00 97.38 127 LEU A O 1
ATOM 992 N N . GLU A 1 128 ? -9.359 2.948 -12.024 1.00 97.25 128 GLU A N 1
ATOM 993 C CA . GLU A 1 128 ? -9.750 4.091 -12.863 1.00 97.25 128 GLU A CA 1
ATOM 994 C C . GLU A 1 128 ? -11.161 4.590 -12.522 1.00 97.25 128 GLU A C 1
ATOM 996 O O . GLU A 1 128 ? -11.378 5.788 -12.327 1.00 97.25 128 GLU A O 1
ATOM 1001 N N . ARG A 1 129 ? -12.132 3.674 -12.380 1.00 97.94 129 ARG A N 1
ATOM 1002 C CA . ARG A 1 129 ? -13.501 4.035 -11.974 1.00 97.94 129 ARG A CA 1
ATOM 1003 C C . ARG A 1 129 ? -13.547 4.673 -10.589 1.00 97.94 129 ARG A C 1
ATOM 1005 O O . ARG A 1 129 ? -14.352 5.580 -10.377 1.00 97.94 129 ARG A O 1
ATOM 1012 N N . LEU A 1 130 ? -12.730 4.200 -9.648 1.00 97.19 130 LEU A N 1
ATOM 1013 C CA . LEU A 1 130 ? -12.651 4.775 -8.307 1.00 97.19 130 LEU A CA 1
ATOM 1014 C C . LEU A 1 130 ? -12.050 6.180 -8.348 1.00 97.19 130 LEU A C 1
ATOM 1016 O O . LEU A 1 130 ? -12.675 7.079 -7.799 1.00 97.19 130 LEU A O 1
ATOM 1020 N N . CYS A 1 131 ? -10.937 6.390 -9.055 1.00 97.69 131 CYS A N 1
ATOM 1021 C CA . CYS A 1 131 ? -10.332 7.711 -9.249 1.00 97.69 131 CYS A CA 1
ATOM 1022 C C . CYS A 1 131 ? -11.317 8.712 -9.861 1.00 97.69 131 CYS A C 1
ATOM 1024 O O . CYS A 1 131 ? -11.472 9.813 -9.344 1.00 97.69 131 CYS A O 1
ATOM 1026 N N . ILE A 1 132 ? -12.065 8.314 -10.897 1.00 97.81 132 ILE A N 1
ATOM 1027 C CA . ILE A 1 132 ? -13.109 9.164 -11.495 1.00 97.81 132 ILE A CA 1
ATOM 1028 C C . ILE A 1 132 ? -14.204 9.489 -10.472 1.00 97.81 132 ILE A C 1
ATOM 1030 O O . ILE A 1 132 ? -14.644 10.632 -10.372 1.00 97.81 132 ILE A O 1
ATOM 1034 N N . LYS A 1 133 ? -14.662 8.489 -9.710 1.00 97.69 133 LYS A N 1
ATOM 1035 C CA . LYS A 1 133 ? -15.748 8.652 -8.737 1.00 97.69 133 LYS A CA 1
ATOM 1036 C C . LYS A 1 133 ? -15.355 9.545 -7.558 1.00 97.69 133 LYS A C 1
ATOM 1038 O O . LYS A 1 133 ? -16.203 10.280 -7.061 1.00 97.69 133 LYS A O 1
ATOM 1043 N N . THR A 1 134 ? -14.122 9.436 -7.072 1.00 96.88 134 THR A N 1
ATOM 1044 C CA . THR A 1 134 ? -13.643 10.159 -5.884 1.00 96.88 134 THR A CA 1
ATOM 1045 C C . THR A 1 134 ? -12.916 11.457 -6.225 1.00 96.88 134 THR A C 1
ATOM 1047 O O . THR A 1 134 ? -12.681 12.267 -5.334 1.00 96.88 134 THR A O 1
ATOM 1050 N N . GLY A 1 135 ? -12.534 11.653 -7.490 1.00 97.31 135 GLY A N 1
ATOM 1051 C CA . GLY A 1 135 ? -11.617 12.713 -7.909 1.00 97.31 135 GLY A CA 1
ATOM 1052 C C . GLY A 1 135 ? -10.179 12.499 -7.425 1.00 97.31 135 GLY A C 1
ATOM 1053 O O . GLY A 1 135 ? -9.389 13.438 -7.460 1.00 97.31 135 GLY A O 1
ATOM 1054 N N . ALA A 1 136 ? -9.846 11.306 -6.922 1.00 97.75 136 ALA A N 1
ATOM 1055 C CA . ALA A 1 136 ? -8.519 11.023 -6.397 1.00 97.75 136 ALA A CA 1
ATOM 1056 C C . ALA A 1 136 ? -7.503 10.803 -7.521 1.00 97.75 136 ALA A C 1
ATOM 1058 O O . ALA A 1 136 ? -7.767 10.072 -8.478 1.00 97.75 136 ALA A O 1
ATOM 1059 N N . ASN A 1 137 ? -6.312 11.364 -7.337 1.00 97.88 137 ASN A N 1
ATOM 1060 C CA . ASN A 1 137 ? -5.147 11.132 -8.181 1.00 97.88 137 ASN A CA 1
ATOM 1061 C C . ASN A 1 137 ? -4.148 10.225 -7.460 1.00 97.88 137 ASN A C 1
ATOM 1063 O O . ASN A 1 137 ? -4.125 10.154 -6.230 1.00 97.88 137 ASN A O 1
ATOM 1067 N N . ILE A 1 138 ? -3.315 9.530 -8.227 1.00 98.31 138 ILE A N 1
ATOM 1068 C CA . ILE A 1 138 ? -2.312 8.599 -7.709 1.00 98.31 138 ILE A CA 1
ATOM 1069 C C . ILE A 1 138 ? -0.947 9.075 -8.186 1.00 98.31 138 ILE A C 1
ATOM 1071 O O . ILE A 1 138 ? -0.786 9.393 -9.362 1.00 98.31 138 ILE A O 1
ATOM 1075 N N . TYR A 1 139 ? 0.021 9.123 -7.279 1.00 97.69 139 TYR A N 1
ATOM 1076 C CA . TYR A 1 139 ? 1.373 9.602 -7.557 1.00 97.69 139 TYR A CA 1
ATOM 1077 C C . TYR A 1 139 ? 2.405 8.593 -7.081 1.00 97.69 139 TYR A C 1
ATOM 1079 O O . TYR A 1 139 ? 2.178 7.925 -6.072 1.00 97.69 139 TYR A O 1
ATOM 1087 N N . PHE A 1 140 ? 3.552 8.507 -7.747 1.00 97.38 140 PHE A N 1
ATOM 1088 C CA . PHE A 1 140 ? 4.671 7.716 -7.243 1.00 97.38 140 PHE A CA 1
ATOM 1089 C C . PHE A 1 140 ? 5.200 8.321 -5.936 1.00 97.38 140 PHE A C 1
ATOM 1091 O O . PHE A 1 140 ? 5.524 9.508 -5.877 1.00 97.38 140 PHE A O 1
ATOM 1098 N N . SER A 1 141 ? 5.281 7.517 -4.877 1.00 96.94 141 SER A N 1
ATOM 1099 C CA . SER A 1 141 ? 5.795 7.930 -3.562 1.00 96.94 141 SER A CA 1
ATOM 1100 C C . SER A 1 141 ? 7.208 7.418 -3.298 1.00 96.94 141 SER A C 1
ATOM 1102 O O . SER A 1 141 ? 7.982 8.052 -2.579 1.00 96.94 141 SER A O 1
ATOM 1104 N N . ASN A 1 142 ? 7.557 6.293 -3.917 1.00 95.50 142 ASN A N 1
ATOM 1105 C CA . ASN A 1 142 ? 8.900 5.745 -3.935 1.00 95.50 142 ASN A CA 1
ATOM 1106 C C . ASN A 1 142 ? 9.126 5.003 -5.256 1.00 95.50 142 ASN A C 1
ATOM 1108 O O . ASN A 1 142 ? 8.177 4.458 -5.817 1.00 95.50 142 ASN A O 1
ATOM 1112 N N . VAL A 1 143 ? 10.357 5.002 -5.756 1.00 93.44 143 VAL A N 1
ATOM 1113 C CA . VAL A 1 143 ? 10.718 4.397 -7.042 1.00 93.44 143 VAL A CA 1
ATOM 1114 C C . VAL A 1 143 ? 12.088 3.748 -6.907 1.00 93.44 143 VAL A C 1
ATOM 1116 O O . VAL A 1 143 ? 13.061 4.428 -6.566 1.00 93.44 143 VAL A O 1
ATOM 1119 N N . ASP A 1 144 ? 12.170 2.456 -7.207 1.00 90.69 144 ASP A N 1
ATOM 1120 C CA . ASP A 1 144 ? 13.435 1.743 -7.313 1.00 90.69 144 ASP A CA 1
ATOM 1121 C C . ASP A 1 144 ? 14.011 1.936 -8.717 1.00 90.69 144 ASP A C 1
ATOM 1123 O O . ASP A 1 144 ? 13.608 1.296 -9.691 1.00 90.69 144 ASP A O 1
ATOM 1127 N N . LYS A 1 145 ? 14.974 2.855 -8.816 1.00 84.69 145 LYS A N 1
ATOM 1128 C CA . LYS A 1 145 ? 15.597 3.229 -10.087 1.00 84.69 145 LYS A CA 1
ATOM 1129 C C . LYS A 1 145 ? 16.314 2.072 -10.770 1.00 84.69 145 LYS A C 1
ATOM 1131 O O . LYS A 1 145 ? 16.458 2.137 -11.984 1.00 84.69 145 LYS A O 1
ATOM 1136 N N . GLU A 1 146 ? 16.776 1.066 -10.032 1.00 82.25 146 GLU A N 1
ATOM 1137 C CA . GLU A 1 146 ? 17.462 -0.083 -10.623 1.00 82.25 146 GLU A CA 1
ATOM 1138 C C . GLU A 1 146 ? 16.452 -1.015 -11.294 1.00 82.25 146 GLU A C 1
ATOM 1140 O O . GLU A 1 146 ? 16.662 -1.427 -12.433 1.00 82.25 146 GLU A O 1
ATOM 1145 N N . HIS A 1 147 ? 15.313 -1.265 -10.643 1.00 79.62 147 HIS A N 1
ATOM 1146 C CA . HIS A 1 147 ? 14.251 -2.107 -11.198 1.00 79.62 147 HIS A CA 1
ATOM 1147 C C . HIS A 1 147 ? 13.482 -1.454 -12.352 1.00 79.62 147 HIS A C 1
ATOM 1149 O O . HIS A 1 147 ? 13.034 -2.153 -13.259 1.00 79.62 147 HIS A O 1
ATOM 1155 N N . ILE A 1 148 ? 13.331 -0.125 -12.346 1.00 78.88 148 ILE A N 1
ATOM 1156 C CA . ILE A 1 148 ? 12.619 0.591 -13.420 1.00 78.88 148 ILE A CA 1
ATOM 1157 C C . ILE A 1 148 ? 13.538 1.111 -14.531 1.00 78.88 148 ILE A C 1
ATOM 1159 O O . ILE A 1 148 ? 13.044 1.706 -15.495 1.00 78.88 148 ILE A O 1
ATOM 1163 N N . ALA A 1 149 ? 14.856 0.925 -14.402 1.00 72.81 149 ALA A N 1
ATOM 1164 C CA . ALA A 1 149 ? 15.808 1.346 -15.419 1.00 72.81 149 ALA A CA 1
ATOM 1165 C C . ALA A 1 149 ? 15.486 0.690 -16.768 1.00 72.81 149 ALA A C 1
ATOM 1167 O O . ALA A 1 149 ? 15.015 -0.444 -16.862 1.00 72.81 149 ALA A O 1
ATOM 1168 N N . PHE A 1 150 ? 15.748 1.439 -17.827 1.00 68.19 150 PHE A N 1
ATOM 1169 C CA . PHE A 1 150 ? 15.753 0.959 -19.200 1.00 68.19 150 PHE A CA 1
ATOM 1170 C C . PHE A 1 150 ? 17.211 0.992 -19.655 1.00 68.19 150 PHE A C 1
ATOM 1172 O O . PHE A 1 150 ? 17.963 1.893 -19.260 1.00 68.19 150 PHE A O 1
ATOM 1179 N N . GLU A 1 151 ? 17.651 -0.005 -20.423 1.00 62.91 151 GLU A N 1
ATOM 1180 C CA . GLU A 1 151 ? 19.060 -0.093 -20.821 1.00 62.91 151 GLU A CA 1
ATOM 1181 C C . GLU A 1 151 ? 19.506 1.192 -21.543 1.00 62.91 151 GLU A C 1
ATOM 1183 O O . GLU A 1 151 ? 19.088 1.492 -22.660 1.00 62.91 151 GLU A O 1
ATOM 1188 N N . GLY A 1 152 ? 20.376 1.971 -20.888 1.00 59.28 152 GLY A N 1
ATOM 1189 C CA . GLY A 1 152 ? 20.977 3.176 -21.458 1.00 59.28 152 GLY A CA 1
ATOM 1190 C C . GLY A 1 152 ? 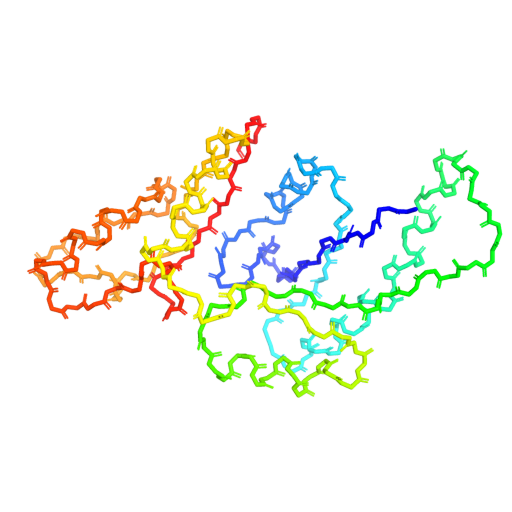20.123 4.450 -21.431 1.00 59.28 152 GLY A C 1
ATOM 1191 O O . GLY A 1 152 ? 20.477 5.392 -22.141 1.00 59.28 152 GLY A O 1
ATOM 1192 N N . SER A 1 153 ? 19.048 4.531 -20.635 1.00 63.25 153 SER A N 1
ATOM 1193 C CA . SER A 1 153 ? 18.271 5.775 -20.478 1.00 63.25 153 SER A CA 1
ATOM 1194 C C . SER A 1 153 ? 18.131 6.250 -19.028 1.00 63.25 153 SER A C 1
ATOM 1196 O O . SER A 1 153 ? 18.291 5.489 -18.078 1.00 63.25 153 SER A O 1
ATOM 1198 N N . GLU A 1 154 ? 17.797 7.534 -18.868 1.00 62.28 154 GLU A N 1
ATOM 1199 C CA . GLU A 1 154 ? 17.410 8.133 -17.583 1.00 62.28 154 GLU A CA 1
ATOM 1200 C C . GLU A 1 154 ? 16.153 7.453 -16.990 1.00 62.28 154 GLU A C 1
ATOM 1202 O O . GLU A 1 154 ? 15.369 6.863 -17.746 1.00 62.28 154 GLU A O 1
ATOM 1207 N N . PRO A 1 155 ? 15.925 7.540 -15.661 1.00 64.62 155 PRO A N 1
ATOM 1208 C CA . PRO A 1 155 ? 14.752 6.955 -15.016 1.00 64.62 155 PRO A CA 1
ATOM 1209 C C . PRO A 1 155 ? 13.464 7.555 -15.586 1.00 64.62 155 PRO A C 1
ATOM 1211 O O . PRO A 1 155 ? 13.289 8.775 -15.583 1.00 64.62 155 PRO A O 1
ATOM 1214 N N . LEU A 1 156 ? 12.555 6.694 -16.047 1.00 75.69 156 LEU A N 1
ATOM 1215 C CA . LEU A 1 156 ? 11.309 7.109 -16.701 1.00 75.69 156 LEU A CA 1
ATOM 1216 C C . LEU A 1 156 ? 10.324 7.800 -15.751 1.00 75.69 156 LEU A C 1
ATOM 1218 O O . LEU A 1 156 ? 9.523 8.612 -16.207 1.00 75.69 156 LEU A O 1
ATOM 1222 N N . TRP A 1 157 ? 10.380 7.479 -14.455 1.00 87.94 157 TRP A N 1
ATOM 1223 C CA . TRP A 1 157 ? 9.455 7.989 -13.442 1.00 87.94 157 TRP A CA 1
ATOM 1224 C C . TRP A 1 157 ? 10.207 8.535 -12.236 1.00 87.94 157 TRP A C 1
ATOM 1226 O O . TRP A 1 157 ? 11.235 7.993 -11.816 1.00 87.94 157 TRP A O 1
ATOM 1236 N N . GLN A 1 158 ? 9.665 9.598 -11.655 1.00 91.25 158 GLN A N 1
ATOM 1237 C CA . GLN A 1 158 ? 10.180 10.230 -10.451 1.00 91.25 158 GLN A CA 1
ATOM 1238 C C . GLN A 1 158 ? 9.109 10.281 -9.363 1.00 91.25 158 GLN A C 1
ATOM 1240 O O . GLN A 1 158 ? 7.906 10.229 -9.618 1.00 91.25 158 GLN A O 1
ATOM 1245 N N . ILE A 1 159 ? 9.558 10.402 -8.113 1.00 94.50 159 ILE A N 1
ATOM 1246 C CA . ILE A 1 159 ? 8.658 10.642 -6.983 1.00 94.50 159 ILE A CA 1
ATOM 1247 C C . ILE A 1 159 ? 7.875 11.933 -7.248 1.00 94.50 159 ILE A C 1
ATOM 1249 O O . ILE A 1 159 ? 8.463 12.972 -7.543 1.00 94.50 159 ILE A O 1
ATOM 1253 N N . GLY A 1 160 ? 6.553 11.860 -7.109 1.00 95.12 160 GLY A N 1
ATOM 1254 C CA . GLY A 1 160 ? 5.633 12.959 -7.386 1.00 95.12 160 GLY A CA 1
ATOM 1255 C C . GLY A 1 160 ? 5.039 12.956 -8.794 1.00 95.12 160 GLY A C 1
ATOM 1256 O O . GLY A 1 160 ? 4.047 13.652 -9.004 1.00 95.12 160 GLY A O 1
ATOM 1257 N N . ASP A 1 161 ? 5.559 12.154 -9.728 1.00 95.31 161 ASP A N 1
ATOM 1258 C CA . ASP A 1 161 ? 4.907 11.968 -11.025 1.00 95.31 161 ASP A CA 1
ATOM 1259 C C . ASP A 1 161 ? 3.568 11.245 -10.848 1.00 95.31 161 ASP A C 1
ATOM 1261 O O . ASP A 1 161 ? 3.398 10.397 -9.964 1.00 95.31 161 ASP A O 1
ATOM 1265 N N . MET A 1 162 ? 2.594 11.587 -11.692 1.00 96.38 162 MET A N 1
ATOM 1266 C CA . MET A 1 162 ? 1.296 10.919 -11.697 1.00 96.38 162 MET A CA 1
ATOM 1267 C C . MET A 1 162 ? 1.457 9.486 -12.212 1.00 96.38 162 MET A C 1
ATOM 1269 O O . MET A 1 162 ? 2.058 9.253 -13.260 1.00 96.38 162 MET A O 1
ATOM 1273 N N . PHE A 1 163 ? 0.890 8.531 -11.482 1.00 96.75 163 PHE A N 1
ATOM 1274 C CA . PHE A 1 163 ? 0.885 7.131 -11.875 1.00 96.75 163 PHE A CA 1
ATOM 1275 C C . PHE A 1 163 ? -0.098 6.901 -13.030 1.00 96.75 163 PHE A C 1
ATOM 1277 O O . PHE A 1 163 ? -1.296 7.161 -12.899 1.00 96.75 163 PHE A O 1
ATOM 1284 N N . ASP A 1 164 ? 0.408 6.358 -14.139 1.00 94.31 164 ASP A N 1
ATOM 1285 C CA . ASP A 1 164 ? -0.389 5.864 -15.262 1.00 94.31 164 ASP A CA 1
ATOM 1286 C C . ASP A 1 164 ? 0.061 4.446 -15.638 1.00 94.31 164 ASP A C 1
ATOM 1288 O O . ASP A 1 164 ? 1.118 4.231 -16.236 1.00 94.31 164 ASP A O 1
ATOM 1292 N N . TRP A 1 165 ? -0.773 3.458 -15.311 1.00 94.38 165 TRP A N 1
ATOM 1293 C CA . TRP A 1 165 ? -0.493 2.050 -15.592 1.00 94.38 165 TRP A CA 1
ATOM 1294 C C . TRP A 1 165 ? -0.360 1.752 -17.094 1.00 94.38 165 TRP A C 1
ATOM 1296 O O . TRP A 1 165 ? 0.301 0.781 -17.468 1.00 94.38 165 TRP A O 1
ATOM 1306 N N . LYS A 1 166 ? -0.950 2.573 -17.976 1.00 93.44 166 LYS A N 1
ATOM 1307 C CA . LYS A 1 166 ? -0.819 2.406 -19.433 1.00 93.44 166 LYS A CA 1
ATOM 1308 C C . LYS A 1 166 ? 0.588 2.749 -19.896 1.00 93.44 166 LYS A C 1
ATOM 1310 O O . LYS A 1 166 ? 1.082 2.109 -20.819 1.00 93.44 166 LYS A O 1
ATOM 1315 N N . PHE A 1 167 ? 1.249 3.703 -19.240 1.00 90.12 167 PHE A N 1
ATOM 1316 C CA . PHE A 1 167 ? 2.647 4.029 -19.523 1.00 90.12 167 PHE A CA 1
ATOM 1317 C C . PHE A 1 167 ? 3.577 2.905 -19.066 1.00 90.12 167 PHE A C 1
ATOM 1319 O O . PHE A 1 167 ? 4.486 2.539 -19.808 1.00 90.12 167 PHE A O 1
ATOM 1326 N N . VAL A 1 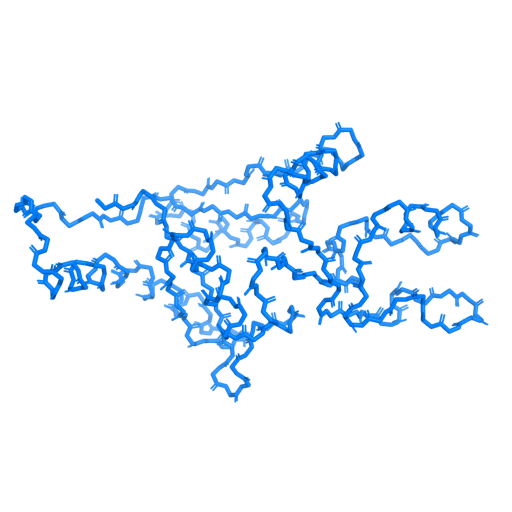168 ? 3.305 2.288 -17.910 1.00 91.25 168 VAL A N 1
ATOM 1327 C CA . VAL A 1 168 ? 4.026 1.081 -17.463 1.00 91.25 168 VAL A CA 1
ATOM 1328 C C . VAL A 1 168 ? 3.843 -0.060 -18.470 1.00 91.25 168 VAL A C 1
ATOM 1330 O O . VAL A 1 168 ? 4.810 -0.695 -18.888 1.00 91.25 168 VAL A O 1
ATOM 1333 N N . GLN A 1 169 ? 2.608 -0.286 -18.927 1.00 91.94 169 GLN A N 1
ATOM 1334 C CA . GLN A 1 169 ? 2.313 -1.313 -19.923 1.00 91.94 169 GLN A CA 1
ATOM 1335 C C . GLN A 1 169 ? 3.010 -1.049 -21.264 1.00 91.94 169 GLN A C 1
ATOM 1337 O O . GLN A 1 169 ? 3.516 -1.990 -21.869 1.00 91.94 169 GLN A O 1
ATOM 1342 N N . GLU A 1 170 ? 3.038 0.198 -21.736 1.00 89.25 170 GLU A N 1
ATOM 1343 C CA . GLU A 1 170 ? 3.729 0.556 -22.976 1.00 89.25 170 GLU A CA 1
ATOM 1344 C C . GLU A 1 170 ? 5.243 0.360 -22.848 1.00 89.25 170 GLU A C 1
ATOM 1346 O O . GLU A 1 170 ? 5.852 -0.246 -23.727 1.00 89.25 170 GLU A O 1
ATOM 1351 N N . ARG A 1 171 ? 5.840 0.749 -21.713 1.00 86.06 171 ARG A N 1
ATOM 1352 C CA . ARG A 1 171 ? 7.254 0.472 -21.409 1.00 86.06 171 ARG A CA 1
ATOM 1353 C C . ARG A 1 171 ? 7.565 -1.023 -21.485 1.00 86.06 171 ARG A C 1
ATOM 1355 O O . ARG A 1 171 ? 8.509 -1.416 -22.164 1.00 86.06 171 ARG A O 1
ATOM 1362 N N . ASN A 1 172 ? 6.728 -1.860 -20.874 1.00 88.94 172 ASN A N 1
ATOM 1363 C CA . ASN A 1 172 ? 6.888 -3.318 -20.893 1.00 88.94 172 ASN A CA 1
ATOM 1364 C C . ASN A 1 172 ? 6.768 -3.950 -22.292 1.00 88.94 172 ASN A C 1
ATOM 1366 O O . ASN A 1 172 ? 7.166 -5.098 -22.469 1.00 88.94 172 ASN A O 1
ATOM 1370 N N . ARG A 1 173 ? 6.204 -3.255 -23.289 1.00 87.19 173 ARG A N 1
ATOM 1371 C CA . ARG A 1 173 ? 6.171 -3.750 -24.679 1.00 87.19 173 ARG A CA 1
ATOM 1372 C C . ARG A 1 173 ? 7.486 -3.523 -25.414 1.00 87.19 173 ARG A C 1
ATOM 1374 O O . ARG A 1 173 ? 7.763 -4.239 -26.373 1.00 87.19 173 ARG A O 1
ATOM 1381 N N . VAL A 1 174 ? 8.243 -2.505 -25.014 1.00 82.38 174 VAL A N 1
ATOM 1382 C CA . VAL A 1 174 ? 9.438 -2.040 -25.731 1.00 82.38 174 VAL A CA 1
ATOM 1383 C C . VAL A 1 174 ? 10.723 -2.607 -25.124 1.00 82.38 174 VAL A C 1
ATOM 1385 O O . VAL A 1 174 ? 11.703 -2.778 -25.844 1.00 82.38 174 VAL A O 1
ATOM 1388 N N . ASP A 1 175 ? 10.721 -2.943 -23.835 1.00 77.06 175 ASP A N 1
ATOM 1389 C CA . ASP A 1 175 ? 11.901 -3.397 -23.094 1.00 77.06 175 ASP A CA 1
ATOM 1390 C C . ASP A 1 175 ? 11.648 -4.728 -22.373 1.00 77.06 175 ASP A C 1
ATOM 1392 O O . ASP A 1 175 ? 10.536 -5.024 -21.935 1.00 77.06 175 ASP A O 1
ATOM 1396 N N . SER A 1 176 ? 12.691 -5.557 -22.293 1.00 69.50 176 SER A N 1
ATOM 1397 C CA . SER A 1 176 ? 12.629 -6.920 -21.756 1.00 69.50 176 SER A CA 1
ATOM 1398 C C . SER A 1 176 ? 12.529 -7.007 -20.230 1.00 69.50 176 SER A C 1
ATOM 1400 O O . SER A 1 176 ? 12.155 -8.058 -19.711 1.00 69.50 176 SER A O 1
ATOM 1402 N N . GLY A 1 177 ? 12.878 -5.944 -19.505 1.00 76.19 177 GLY A N 1
ATOM 1403 C CA . GLY A 1 177 ? 12.725 -5.836 -18.058 1.00 76.19 177 GLY A CA 1
ATOM 1404 C C . GLY A 1 177 ? 11.260 -5.634 -17.686 1.00 76.19 177 GLY A C 1
ATOM 1405 O O . GLY A 1 177 ? 10.737 -4.529 -17.744 1.00 76.19 177 GLY A O 1
ATOM 1406 N N . GLN A 1 178 ? 10.557 -6.700 -17.328 1.00 84.81 178 GLN A N 1
ATOM 1407 C CA . GLN A 1 178 ? 9.143 -6.587 -16.987 1.00 84.81 178 GLN A CA 1
ATOM 1408 C C . GLN A 1 178 ? 8.959 -5.888 -15.632 1.00 84.81 178 GLN A C 1
ATOM 1410 O O . GLN A 1 178 ? 9.366 -6.423 -14.608 1.00 84.81 178 GLN A O 1
ATOM 1415 N N . VAL A 1 179 ? 8.299 -4.729 -15.639 1.00 91.12 179 VAL A N 1
ATOM 1416 C CA . VAL A 1 179 ? 7.867 -4.013 -14.428 1.00 91.12 179 VAL A CA 1
ATOM 1417 C C . VAL A 1 179 ? 6.441 -4.440 -14.067 1.00 91.12 179 VAL A C 1
ATOM 1419 O O . VAL A 1 179 ? 5.559 -4.433 -14.934 1.00 91.12 179 VAL A O 1
ATOM 1422 N N . ASP A 1 180 ? 6.169 -4.793 -12.811 1.00 94.44 180 ASP A N 1
ATOM 1423 C CA . ASP A 1 180 ? 4.808 -5.054 -12.332 1.00 94.44 180 ASP A CA 1
ATOM 1424 C C . ASP A 1 180 ? 3.929 -3.799 -12.499 1.00 94.44 180 ASP A C 1
ATOM 1426 O O . ASP A 1 180 ? 4.291 -2.694 -12.093 1.00 94.44 180 ASP A O 1
ATOM 1430 N N . LEU A 1 181 ? 2.746 -3.947 -13.111 1.00 95.69 181 LEU A N 1
ATOM 1431 C CA . LEU A 1 181 ? 1.884 -2.798 -13.438 1.00 95.69 181 LEU A CA 1
ATOM 1432 C C . LEU A 1 181 ? 1.390 -2.037 -12.201 1.00 95.69 181 LEU A C 1
ATOM 1434 O O . LEU A 1 181 ? 0.922 -0.908 -12.342 1.00 95.69 181 LEU A O 1
ATOM 1438 N N . MET A 1 182 ? 1.444 -2.653 -11.021 1.00 96.25 182 MET A N 1
ATOM 1439 C CA . MET A 1 182 ? 1.022 -2.075 -9.748 1.00 96.25 182 MET A CA 1
ATOM 1440 C C . MET A 1 182 ? 2.174 -1.985 -8.729 1.00 96.25 182 MET A C 1
ATOM 1442 O O . MET A 1 182 ? 1.931 -1.549 -7.605 1.00 96.25 182 MET A O 1
ATOM 1446 N N . GLY A 1 183 ? 3.407 -2.331 -9.126 1.00 94.88 183 GLY A N 1
ATOM 1447 C CA . GLY A 1 183 ? 4.619 -2.238 -8.306 1.00 94.88 183 GLY A CA 1
ATOM 1448 C C . GLY A 1 183 ? 4.729 -3.299 -7.207 1.00 94.88 183 GLY A C 1
ATOM 1449 O O . GLY A 1 183 ? 5.437 -3.084 -6.224 1.00 94.88 183 GLY A O 1
ATOM 1450 N N . GLU A 1 184 ? 4.011 -4.424 -7.326 1.00 94.25 184 GLU A N 1
ATOM 1451 C CA . GLU A 1 184 ? 3.964 -5.462 -6.279 1.00 94.25 184 GLU A CA 1
ATOM 1452 C C . GLU A 1 184 ? 5.354 -6.057 -5.974 1.00 94.25 184 GLU A C 1
ATOM 1454 O O . GLU A 1 184 ? 5.611 -6.457 -4.841 1.00 94.25 184 GLU A O 1
ATOM 1459 N N . CYS A 1 185 ? 6.278 -6.072 -6.941 1.00 92.56 185 CYS A N 1
ATOM 1460 C CA . CYS A 1 185 ? 7.620 -6.640 -6.777 1.00 92.56 185 CYS A CA 1
ATOM 1461 C C . CYS A 1 185 ? 8.659 -5.616 -6.279 1.00 92.56 185 CYS A C 1
ATOM 1463 O O . CYS A 1 185 ? 9.857 -5.904 -6.282 1.00 92.56 185 CYS A O 1
ATOM 1465 N N . GLY A 1 186 ? 8.218 -4.443 -5.809 1.00 91.62 186 GLY A N 1
ATOM 1466 C CA . GLY A 1 186 ? 9.081 -3.422 -5.208 1.00 91.62 186 GLY A CA 1
ATOM 1467 C C . GLY A 1 186 ? 9.675 -2.423 -6.200 1.00 91.62 186 GLY A C 1
ATOM 1468 O O . GLY A 1 186 ? 10.539 -1.636 -5.824 1.00 91.62 186 GLY A O 1
ATOM 1469 N N . GLU A 1 187 ? 9.215 -2.410 -7.451 1.00 93.69 187 GLU A N 1
ATOM 1470 C CA . GLU A 1 187 ? 9.683 -1.463 -8.467 1.00 93.69 187 GLU A CA 1
ATOM 1471 C C . GLU A 1 187 ? 9.299 -0.020 -8.121 1.00 93.69 187 GLU A C 1
ATOM 1473 O O . GLU A 1 187 ? 10.045 0.924 -8.392 1.00 93.69 187 GLU A O 1
ATOM 1478 N N . PHE A 1 188 ? 8.128 0.167 -7.509 1.00 95.56 188 PHE A N 1
ATOM 1479 C CA . PHE A 1 188 ? 7.659 1.461 -7.032 1.00 95.56 188 PHE A CA 1
ATOM 1480 C C . PHE A 1 188 ? 6.550 1.319 -5.985 1.00 95.56 188 PHE A C 1
ATOM 1482 O O . PHE A 1 188 ? 5.898 0.288 -5.851 1.00 95.56 188 PHE A O 1
ATOM 1489 N N . HIS A 1 189 ? 6.279 2.418 -5.286 1.00 97.00 189 HIS A N 1
ATOM 1490 C CA . HIS A 1 189 ? 5.104 2.592 -4.440 1.00 97.00 189 HIS A CA 1
ATOM 1491 C C . HIS A 1 189 ? 4.330 3.833 -4.861 1.00 97.00 189 HIS A C 1
ATOM 1493 O O . HIS A 1 189 ? 4.881 4.761 -5.460 1.00 97.00 189 HIS A O 1
ATOM 1499 N N . THR A 1 190 ? 3.039 3.853 -4.540 1.00 97.44 190 THR A N 1
ATOM 1500 C CA . THR A 1 190 ? 2.152 4.958 -4.892 1.00 97.44 190 THR A CA 1
ATOM 1501 C C . THR A 1 190 ? 1.454 5.549 -3.674 1.00 97.44 190 THR A C 1
ATOM 1503 O O . THR A 1 190 ? 1.261 4.894 -2.651 1.00 97.44 190 THR A O 1
ATOM 1506 N N . CYS A 1 191 ? 1.048 6.808 -3.799 1.00 98.00 191 CYS A N 1
ATOM 1507 C CA . CYS A 1 191 ? 0.258 7.538 -2.825 1.00 98.00 191 CYS A CA 1
ATOM 1508 C C . CYS A 1 191 ? -1.011 8.076 -3.490 1.00 98.00 191 CYS A C 1
ATOM 1510 O O . CYS A 1 191 ? -0.951 8.762 -4.514 1.00 98.00 191 CYS A O 1
ATOM 1512 N N . VAL A 1 192 ? -2.163 7.777 -2.888 1.00 98.06 192 VAL A N 1
ATOM 1513 C CA . VAL A 1 192 ? -3.464 8.310 -3.305 1.00 98.06 192 VAL A CA 1
ATOM 1514 C C . VAL A 1 192 ? -3.671 9.684 -2.670 1.00 98.06 192 VAL A C 1
ATOM 1516 O O . VAL A 1 192 ? -3.589 9.819 -1.448 1.00 98.06 192 VAL A O 1
ATOM 1519 N N . LYS A 1 193 ? -3.987 10.697 -3.477 1.00 97.88 193 LYS A N 1
ATOM 1520 C CA . LYS A 1 193 ? -4.390 12.029 -3.015 1.00 97.88 193 LYS A CA 1
ATOM 1521 C C . LYS A 1 193 ? -5.822 12.326 -3.447 1.00 97.88 193 LYS A C 1
ATOM 1523 O O . LYS A 1 193 ? -6.126 12.348 -4.637 1.00 97.88 193 LYS A O 1
ATOM 1528 N N . PHE A 1 194 ? -6.695 12.554 -2.474 1.00 97.69 194 PHE A N 1
ATOM 1529 C CA . PHE A 1 194 ? -8.063 13.022 -2.683 1.00 97.69 194 PHE A CA 1
ATOM 1530 C C . PHE A 1 194 ? -8.092 14.537 -2.959 1.00 97.69 194 PHE A C 1
ATOM 1532 O O . PHE A 1 194 ? -7.134 15.240 -2.624 1.00 97.69 194 PHE A O 1
ATOM 1539 N N . PRO A 1 195 ? -9.178 15.066 -3.553 1.00 95.88 195 PRO A N 1
ATOM 1540 C CA . PRO A 1 195 ? -9.336 16.503 -3.753 1.00 95.88 195 PRO A CA 1
ATOM 1541 C C . PRO A 1 195 ? -9.162 17.298 -2.451 1.00 95.88 195 PRO A C 1
ATOM 1543 O O . PRO A 1 195 ? -9.745 16.949 -1.428 1.00 95.88 195 PRO A O 1
ATOM 1546 N N . GLY A 1 196 ? -8.385 18.383 -2.503 1.00 90.06 196 GLY A N 1
ATOM 1547 C CA . GLY A 1 196 ? -8.127 19.251 -1.347 1.00 90.06 196 GLY A CA 1
ATOM 1548 C C . GLY A 1 196 ? -7.009 18.779 -0.412 1.00 90.06 196 GLY A C 1
ATOM 1549 O O . GLY A 1 196 ? -6.772 19.430 0.599 1.00 90.06 196 GLY A O 1
ATOM 1550 N N . MET A 1 197 ? -6.319 17.682 -0.738 1.00 90.81 197 MET A N 1
ATOM 1551 C CA . MET A 1 197 ? -5.063 17.313 -0.083 1.00 90.81 197 MET A CA 1
ATOM 1552 C C . MET A 1 197 ? -3.887 18.032 -0.757 1.00 90.81 197 MET A C 1
ATOM 1554 O O . MET A 1 197 ? -3.690 17.863 -1.962 1.00 90.81 197 MET A O 1
ATOM 1558 N N . ASP A 1 198 ? -3.100 18.777 0.021 1.00 63.06 198 ASP A N 1
ATOM 1559 C CA . ASP A 1 198 ? -1.832 19.379 -0.424 1.00 63.06 198 ASP A CA 1
ATOM 1560 C C . ASP A 1 198 ? -0.703 18.323 -0.522 1.00 63.06 198 ASP A C 1
ATOM 1562 O O . ASP A 1 198 ? -0.563 17.458 0.375 1.00 63.06 198 ASP A O 1
#

Radius of gyration: 18.87 Å; chains: 1; bounding box: 46×37×53 Å

Foldseek 3Di:
DPPDAAEAEAAQPPCAGPLQQHHVVLVVQVCVLVVHHYQYQHDDDDDCVLVSVVVSQQCVLVVVVVVCVVVVNDDDDDDSDHAAEDEDQQEEPPVVVVVCCVRPVVPHHYHHPRYPPDVPPPPVVVVVVVCVVQVKWKFWNFADQVLQDAVPDDRPHDGGHTQDLVVLVVSVVVGVRRADSQCNVSRTHMRIDGPPDD

Secondary structure (DSSP, 8-state):
--S--EEEEE-TTT-EETTTTEEHHHHHHHHHHTT--EEEEE--SSTTHHHHHHHHHHHHHHHHHHHHHHTT--PPSS------EEE----S-HHHHHHHHHHHTTTSEEE-TTTT--IIIIIHHHHHHHHHHHT-EEEEEEE-TTTS--TTS--S--TTSBP-HHHHHHHHHH-SSPPPTT-TTSSEEEEEE-TT--

pLDDT: mean 89.37, std 11.91, range [47.88, 98.38]